Protein AF-A0A1H9AS42-F1 (afdb_monomer)

Organism: NCBI:txid163

pLDDT: mean 80.4, std 13.06, range [26.83, 95.69]

Radius of gyration: 24.8 Å; Cα contacts (8 Å, |Δi|>4): 269; chains: 1; bounding box: 63×35×68 Å

Foldseek 3Di:
DDDDDDDLPDDPVLLVVLLVVLLVLQPPDPLNVLLVCLLPDLALLSVQVSLLVLVVDALSSLLSSLLSCQRRCRHVVSVCVVVDDPLVCLPCSCVRRVDHSVCNLLSPQLNSLCSVCVVVLVVLPQDSHQLSLLSSCLVVLCVQVVDNNVSSVCSRPHHPVVSVVVSVVSVDDDDQADPVQAQCQWDDDPLFIGGVNHGPDDDDPPDPPVVSVVVSVVVSVCSVCSNSRHHDDDDDDPDPVRVVVVVVVVVVVVVVD

Secondary structure (DSSP, 8-state):
--------SS-HHHHHHHHHHHHHHTTTSTHHHHHHHHHH---HHHHHHHHHHHHTS-HHHHHHHHHHIIIIIIIT-GGGGGT--HHHHHHTHHHHHS--TTTHHHHHHHHHHHHHHHHHHHHTT---TTTHHHHTTHHHHHHHHS-HHHHHHHHHHS-HHHHHHHHHHTS---PPPPGGG--TTEEEETTEEEETTEE-----TTS-HHHHHHHHHHHHHHHHHHHTT--------SSHHHHHHHHHHHHHHHHT-

Solvent-accessible surface area (backbone atoms only — not comparable to full-atom values): 14540 Å² total; per-residue (Å²): 132,88,82,73,81,80,72,75,97,50,53,74,63,41,50,50,54,32,48,52,56,49,46,58,76,41,61,97,42,82,60,32,64,56,51,56,53,49,73,72,56,90,49,55,67,59,40,25,54,50,32,32,57,31,61,78,50,56,58,58,35,45,53,46,39,16,38,44,47,36,58,45,36,59,67,68,43,40,52,47,82,74,76,42,55,70,75,57,46,42,66,42,23,43,83,55,32,61,39,56,50,78,48,54,62,33,30,39,39,24,25,53,48,43,34,70,39,36,71,61,39,55,76,68,64,54,60,52,74,86,31,56,74,47,40,40,41,41,52,63,32,22,72,49,66,74,38,59,67,60,42,51,51,37,56,53,74,41,54,70,69,53,39,51,54,55,45,54,67,48,52,75,69,77,81,79,46,57,79,89,54,45,33,81,56,48,46,75,62,84,80,43,41,24,48,79,87,40,78,71,66,80,83,65,86,89,46,58,68,72,58,43,52,52,48,39,51,51,53,47,54,41,52,53,34,31,31,55,20,36,89,72,76,93,74,93,55,95,46,73,66,53,47,52,50,53,50,52,51,52,52,54,58,60,73,78,108

Structure (mmCIF, N/CA/C/O backbone):
data_AF-A0A1H9AS42-F1
#
_entry.id   AF-A0A1H9AS42-F1
#
loop_
_atom_site.group_PDB
_atom_site.id
_atom_site.type_symbol
_atom_site.label_atom_id
_atom_site.label_alt_id
_atom_site.label_comp_id
_atom_site.label_asym_id
_atom_site.label_entity_id
_atom_site.label_seq_id
_atom_site.pdbx_PDB_ins_code
_atom_site.Cartn_x
_atom_site.Cartn_y
_atom_site.Cartn_z
_atom_site.occupancy
_atom_site.B_iso_or_equiv
_atom_site.auth_seq_id
_atom_site.auth_comp_id
_atom_site.auth_asym_id
_atom_site.auth_atom_id
_atom_site.pdbx_PDB_model_num
ATOM 1 N N . MET A 1 1 ? -18.522 -19.020 1.438 1.00 26.83 1 MET A N 1
ATOM 2 C CA . MET A 1 1 ? -17.142 -19.482 1.167 1.00 26.83 1 MET A CA 1
ATOM 3 C C . MET A 1 1 ? -16.188 -18.540 1.883 1.00 26.83 1 MET A C 1
ATOM 5 O O . MET A 1 1 ? -16.345 -17.339 1.683 1.00 26.83 1 MET A O 1
ATOM 9 N N . PRO A 1 2 ? -15.273 -19.030 2.733 1.00 26.91 2 PRO A N 1
ATOM 10 C CA . PRO A 1 2 ? -14.376 -18.166 3.488 1.00 26.91 2 PRO A CA 1
ATOM 11 C C . PRO A 1 2 ? -13.285 -17.662 2.537 1.00 26.91 2 PRO A C 1
ATOM 13 O O . PRO A 1 2 ? -12.515 -18.451 1.994 1.00 26.91 2 PRO A O 1
ATOM 16 N N . ARG A 1 3 ? -13.243 -16.355 2.272 1.00 26.94 3 ARG A N 1
ATOM 17 C CA . ARG A 1 3 ? -12.112 -15.734 1.574 1.00 26.94 3 ARG A CA 1
ATOM 18 C C . ARG A 1 3 ? -11.042 -15.438 2.623 1.00 26.94 3 ARG A C 1
ATOM 20 O O . ARG A 1 3 ? -11.083 -14.387 3.238 1.00 26.94 3 ARG A O 1
ATOM 27 N N . THR A 1 4 ? -10.197 -16.443 2.867 1.00 28.19 4 THR A N 1
ATOM 28 C CA . THR A 1 4 ? -8.823 -16.353 3.403 1.00 28.19 4 THR A CA 1
ATOM 29 C C . THR A 1 4 ? -8.566 -15.201 4.382 1.00 28.19 4 THR A C 1
ATOM 31 O O . THR A 1 4 ? -7.968 -14.191 4.018 1.00 28.19 4 THR A O 1
ATOM 34 N N . ASN A 1 5 ? -8.999 -15.393 5.632 1.00 35.56 5 ASN A N 1
ATOM 35 C CA . ASN A 1 5 ? -8.366 -14.765 6.791 1.00 35.56 5 ASN A CA 1
ATOM 36 C C . ASN A 1 5 ? -7.090 -15.552 7.120 1.00 35.56 5 ASN A C 1
ATOM 38 O O . ASN A 1 5 ? -7.122 -16.786 7.093 1.00 35.56 5 ASN A O 1
ATOM 42 N N . LYS A 1 6 ? -6.026 -14.824 7.483 1.00 38.66 6 LYS A N 1
ATOM 43 C CA . LYS A 1 6 ? -4.631 -15.269 7.684 1.00 38.66 6 LYS A CA 1
ATOM 44 C C . LYS A 1 6 ? -3.937 -15.502 6.332 1.00 38.66 6 LYS A C 1
ATOM 46 O O . LYS A 1 6 ? -4.461 -16.191 5.469 1.00 38.66 6 LYS A O 1
ATOM 51 N N . ILE A 1 7 ? -2.776 -14.923 6.054 1.00 45.03 7 ILE A N 1
ATOM 52 C CA . ILE A 1 7 ? -1.490 -15.182 6.708 1.00 45.03 7 ILE A CA 1
ATOM 53 C C . ILE A 1 7 ? -0.540 -14.059 6.235 1.00 45.03 7 ILE A C 1
ATOM 55 O O . ILE A 1 7 ? -0.650 -13.611 5.094 1.00 45.03 7 ILE A O 1
ATOM 59 N N . ILE A 1 8 ? 0.380 -13.582 7.078 1.00 49.72 8 ILE A N 1
ATOM 60 C CA . ILE A 1 8 ? 1.575 -12.892 6.571 1.00 49.72 8 ILE A CA 1
ATOM 61 C C . ILE A 1 8 ? 2.221 -13.827 5.545 1.00 49.72 8 ILE A C 1
ATOM 63 O O . ILE A 1 8 ? 2.661 -14.904 5.927 1.00 49.72 8 ILE A O 1
ATOM 67 N N . ASP A 1 9 ? 2.342 -13.425 4.279 1.00 61.62 9 ASP A N 1
ATOM 68 C CA . ASP A 1 9 ? 3.096 -14.176 3.254 1.00 61.62 9 ASP A CA 1
ATOM 69 C C . ASP A 1 9 ? 4.628 -14.154 3.518 1.00 61.62 9 ASP A C 1
ATOM 71 O O . ASP A 1 9 ? 5.430 -14.160 2.590 1.00 61.62 9 ASP A O 1
ATOM 75 N N . ALA A 1 10 ? 5.037 -14.059 4.785 1.00 61.94 10 ALA A N 1
ATOM 76 C CA . ALA A 1 10 ? 6.396 -14.059 5.299 1.00 61.94 10 ALA A CA 1
ATOM 77 C C . ALA A 1 10 ? 6.423 -14.906 6.583 1.00 61.94 10 ALA A C 1
ATOM 79 O O . ALA A 1 10 ? 5.507 -14.878 7.409 1.00 61.94 10 ALA A O 1
ATOM 80 N N . SER A 1 11 ? 7.471 -15.699 6.724 1.00 74.00 11 SER A N 1
ATOM 81 C CA . SER A 1 11 ? 7.762 -16.548 7.869 1.00 74.00 11 SER A CA 1
ATOM 82 C C . SER A 1 11 ? 7.911 -15.746 9.167 1.00 74.00 11 SER A C 1
ATOM 84 O O . SER A 1 11 ? 8.186 -14.547 9.167 1.00 74.00 11 SER A O 1
ATOM 86 N N . LEU A 1 12 ? 7.750 -16.426 10.308 1.00 76.75 12 LEU A N 1
ATOM 87 C CA . LEU A 1 12 ? 7.983 -15.825 11.628 1.00 76.75 12 LEU A CA 1
ATOM 88 C C . LEU A 1 12 ? 9.400 -15.249 11.758 1.00 76.75 12 LEU A C 1
ATOM 90 O O . LEU A 1 12 ? 9.573 -14.224 12.410 1.00 76.75 12 LEU A O 1
ATOM 94 N N . ASP A 1 13 ? 10.376 -15.895 11.117 1.00 79.00 13 ASP A N 1
ATOM 95 C CA . ASP A 1 13 ? 11.767 -15.448 11.074 1.00 79.00 13 ASP A CA 1
ATOM 96 C C . ASP A 1 13 ? 11.897 -14.131 10.298 1.00 79.00 13 ASP A C 1
ATOM 98 O O . ASP A 1 13 ? 12.382 -13.151 10.849 1.00 79.00 13 ASP A O 1
ATOM 102 N N . GLU A 1 14 ? 11.330 -14.047 9.087 1.00 78.00 14 GLU A N 1
ATOM 103 C CA . GLU A 1 14 ? 11.316 -12.811 8.282 1.00 78.00 14 GLU A CA 1
ATOM 104 C C . GLU A 1 14 ? 10.632 -11.646 9.002 1.00 78.00 14 GLU A C 1
ATOM 106 O O . GLU A 1 14 ? 11.062 -10.498 8.900 1.00 78.00 14 GLU A O 1
ATOM 111 N N . VAL A 1 15 ? 9.563 -11.927 9.748 1.00 81.69 15 VAL A N 1
ATOM 112 C CA . VAL A 1 15 ? 8.892 -10.921 10.575 1.00 81.69 15 VAL A CA 1
ATOM 113 C C . VAL A 1 15 ? 9.802 -10.461 11.711 1.00 81.69 15 VAL A C 1
ATOM 115 O O . VAL A 1 15 ? 9.855 -9.265 11.990 1.00 81.69 15 VAL A O 1
ATOM 118 N N . GLN A 1 16 ? 10.500 -11.380 12.377 1.00 83.31 16 GLN A N 1
ATOM 119 C CA . GLN A 1 16 ? 11.371 -11.054 13.502 1.00 83.31 16 GLN A CA 1
ATOM 120 C C . GLN A 1 16 ? 12.603 -10.260 13.057 1.00 83.31 16 GLN A C 1
ATOM 122 O O . GLN A 1 16 ? 12.880 -9.205 13.627 1.00 83.31 16 GLN A O 1
ATOM 127 N N . THR A 1 17 ? 13.280 -10.688 11.994 1.00 84.00 17 THR A N 1
ATOM 128 C CA . THR A 1 17 ? 14.440 -9.968 11.459 1.00 84.00 17 THR A CA 1
ATOM 129 C C . THR A 1 17 ? 14.041 -8.595 10.916 1.00 84.00 17 THR A C 1
ATOM 131 O O . THR A 1 17 ? 14.718 -7.606 11.184 1.00 84.00 17 THR A O 1
ATOM 134 N N . ALA A 1 18 ? 12.888 -8.475 10.245 1.00 82.31 18 ALA A N 1
ATOM 135 C CA . ALA A 1 18 ? 12.388 -7.182 9.781 1.00 82.31 18 ALA A CA 1
ATOM 136 C C . ALA A 1 18 ? 12.046 -6.223 10.935 1.00 82.31 18 ALA A C 1
ATOM 138 O O . ALA A 1 18 ? 12.277 -5.017 10.808 1.00 82.31 18 ALA A O 1
ATOM 139 N N . LYS A 1 19 ? 11.516 -6.730 12.060 1.00 85.25 19 LYS A N 1
ATOM 140 C CA . LYS A 1 19 ? 11.303 -5.925 13.277 1.00 85.25 19 LYS A CA 1
ATOM 141 C C . LYS A 1 19 ? 12.623 -5.397 13.821 1.00 85.25 19 LYS A C 1
ATOM 143 O O . LYS A 1 19 ? 12.721 -4.208 14.105 1.00 85.25 19 LYS A O 1
ATOM 148 N N . GLU A 1 20 ? 13.631 -6.257 13.933 1.00 84.81 20 GLU A N 1
ATOM 149 C CA . GLU A 1 20 ? 14.957 -5.887 14.435 1.00 84.81 20 GLU A CA 1
ATOM 150 C C . GLU A 1 20 ? 15.619 -4.831 13.542 1.00 84.81 20 GLU A C 1
ATOM 152 O O . GLU A 1 20 ? 16.054 -3.793 14.048 1.00 84.81 20 GLU A O 1
ATOM 157 N N . SER A 1 21 ? 15.590 -5.012 12.215 1.00 81.38 21 SER A N 1
ATOM 158 C CA . SER A 1 21 ? 16.059 -3.998 11.262 1.00 81.38 21 SER A CA 1
ATOM 159 C C . SER A 1 21 ? 15.276 -2.687 11.400 1.00 81.38 21 SER A C 1
ATOM 161 O O . SER A 1 21 ? 15.866 -1.609 11.375 1.00 81.38 21 SER A O 1
ATOM 163 N N . ALA A 1 22 ? 13.953 -2.736 11.588 1.00 78.19 22 ALA A N 1
ATOM 164 C CA . ALA A 1 22 ? 13.134 -1.534 11.747 1.00 78.19 22 ALA A CA 1
ATOM 165 C C . ALA A 1 22 ? 13.418 -0.772 13.053 1.00 78.19 22 ALA A C 1
ATOM 167 O O . ALA A 1 22 ? 13.482 0.458 13.044 1.00 78.19 22 ALA A O 1
ATOM 168 N N . ILE A 1 23 ? 13.635 -1.486 14.160 1.00 81.81 23 ILE A N 1
ATOM 169 C CA . ILE A 1 23 ? 14.046 -0.905 15.446 1.00 81.81 23 ILE A CA 1
ATOM 170 C C . ILE A 1 23 ? 15.444 -0.285 15.318 1.00 81.81 23 ILE A C 1
ATOM 172 O O . ILE A 1 23 ? 15.674 0.828 15.796 1.00 81.81 23 ILE A O 1
ATOM 176 N N . ALA A 1 24 ? 16.362 -0.940 14.599 1.00 81.50 24 ALA A N 1
ATOM 177 C CA . ALA A 1 24 ? 17.695 -0.405 14.333 1.00 81.50 24 ALA A CA 1
ATOM 178 C C . ALA A 1 24 ? 17.655 0.950 13.599 1.00 81.50 24 ALA A C 1
ATOM 180 O O . ALA A 1 24 ? 18.468 1.830 13.880 1.00 81.50 24 ALA A O 1
ATOM 181 N N . LEU A 1 25 ? 16.665 1.187 12.726 1.00 73.12 25 LEU A N 1
ATOM 182 C CA . LEU A 1 25 ? 16.516 2.467 12.017 1.00 73.12 25 LEU A CA 1
ATOM 183 C C . LEU A 1 25 ? 16.248 3.656 12.957 1.00 73.12 25 LEU A C 1
ATOM 185 O O . LEU A 1 25 ? 16.572 4.795 12.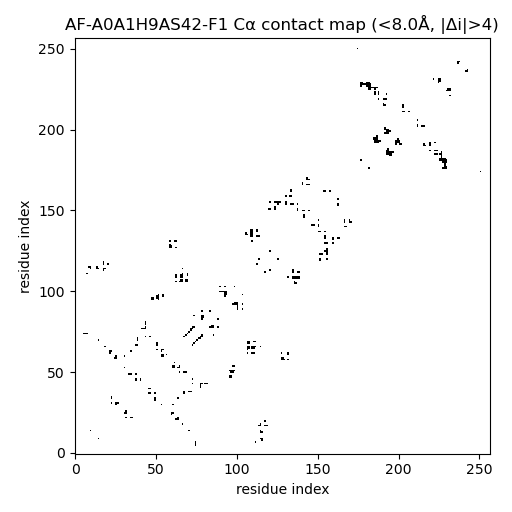591 1.00 73.12 25 LEU A O 1
ATOM 189 N N . VAL A 1 26 ? 15.679 3.403 14.142 1.00 72.56 26 VAL A N 1
ATOM 190 C CA . VAL A 1 26 ? 15.343 4.404 15.171 1.00 72.56 26 VAL A CA 1
ATOM 191 C C . VAL A 1 26 ? 16.258 4.344 16.406 1.00 72.56 26 VAL A C 1
ATOM 193 O O . VAL A 1 26 ? 15.971 5.011 17.406 1.00 72.56 26 VAL A O 1
ATOM 196 N N . GLN A 1 27 ? 17.369 3.595 16.342 1.00 69.38 27 GLN A N 1
ATOM 197 C CA . GLN A 1 27 ? 18.329 3.458 17.444 1.00 69.38 27 GLN A CA 1
ATOM 198 C C . GLN A 1 27 ? 18.814 4.809 17.984 1.00 69.38 27 GLN A C 1
ATOM 200 O O . GLN A 1 27 ? 19.123 5.734 17.230 1.00 69.38 27 GLN A O 1
ATOM 205 N N . GLY A 1 28 ? 18.900 4.907 19.315 1.00 62.31 28 GLY A N 1
ATOM 206 C CA . GLY A 1 28 ? 19.389 6.105 20.009 1.00 62.31 28 GLY A CA 1
ATOM 207 C C . GLY A 1 28 ? 18.361 7.234 20.151 1.00 62.31 28 GLY A C 1
ATOM 208 O O . GLY A 1 28 ? 18.725 8.343 20.541 1.00 62.31 28 GLY A O 1
ATOM 209 N N . SER A 1 29 ? 17.085 6.971 19.857 1.00 64.62 29 SER A N 1
ATOM 210 C CA . SER A 1 29 ? 15.977 7.906 20.080 1.00 64.62 29 SER A CA 1
ATOM 211 C C . SER A 1 29 ? 14.987 7.368 21.122 1.00 64.62 29 SER A C 1
ATOM 213 O O . SER A 1 29 ? 14.886 6.160 21.321 1.00 64.62 29 SER A O 1
ATOM 215 N N . VAL A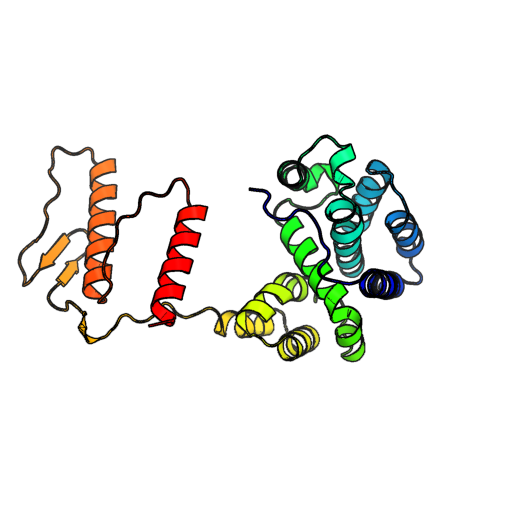 1 30 ? 14.206 8.254 21.755 1.00 63.56 30 VAL A N 1
ATOM 216 C CA . VAL A 1 30 ? 13.108 7.885 22.686 1.00 63.56 30 VAL A CA 1
ATOM 217 C C . VAL A 1 30 ? 12.082 6.944 22.022 1.00 63.56 30 VAL A C 1
ATOM 219 O O . VAL A 1 30 ? 11.400 6.165 22.685 1.00 63.56 30 VAL A O 1
ATOM 222 N N . VAL A 1 31 ? 12.029 6.966 20.688 1.00 70.38 31 VAL A N 1
ATOM 223 C CA . VAL A 1 31 ? 11.181 6.118 19.847 1.00 70.38 31 VAL A CA 1
ATOM 224 C C . VAL A 1 31 ? 11.541 4.633 19.973 1.00 70.38 31 VAL A C 1
ATOM 226 O O . VAL A 1 31 ? 10.655 3.802 19.829 1.00 70.38 31 VAL A O 1
ATOM 229 N N . GLN A 1 32 ? 12.797 4.282 20.275 1.00 73.50 32 GLN A N 1
ATOM 230 C CA . GLN A 1 32 ? 13.253 2.888 20.303 1.00 73.50 32 GLN A CA 1
ATOM 231 C C . GLN A 1 32 ? 12.548 2.056 21.383 1.00 73.50 32 GLN A C 1
ATOM 233 O O . GLN A 1 32 ? 11.984 1.013 21.075 1.00 73.50 32 GLN A O 1
ATOM 238 N N . GLN A 1 33 ? 12.551 2.527 22.632 1.00 71.75 33 GLN A N 1
ATOM 239 C CA . GLN A 1 33 ? 11.936 1.791 23.741 1.00 71.75 33 GLN A CA 1
ATOM 240 C C . GLN A 1 33 ? 10.420 1.664 23.539 1.00 71.75 33 GLN A C 1
ATOM 242 O O . GLN A 1 33 ? 9.856 0.586 23.678 1.00 71.75 33 GLN A O 1
ATOM 247 N N . THR A 1 34 ? 9.793 2.748 23.070 1.00 74.19 34 THR A N 1
ATOM 248 C CA . THR A 1 34 ? 8.373 2.755 22.691 1.00 74.19 34 THR A CA 1
ATOM 249 C C . THR A 1 34 ? 8.087 1.723 21.592 1.00 74.19 34 THR A C 1
ATOM 251 O O . THR A 1 34 ? 7.095 1.014 21.654 1.00 74.19 34 THR A O 1
ATOM 254 N N . ALA A 1 35 ? 8.953 1.607 20.583 1.00 76.00 35 ALA A N 1
ATOM 255 C CA . ALA A 1 35 ? 8.789 0.652 19.491 1.00 76.00 35 ALA A CA 1
ATOM 256 C C . ALA A 1 35 ? 8.852 -0.806 19.958 1.00 76.00 35 ALA A C 1
ATOM 258 O O . ALA A 1 35 ? 8.035 -1.623 19.536 1.00 76.00 35 ALA A O 1
ATOM 259 N N . GLU A 1 36 ? 9.832 -1.124 20.807 1.00 79.56 36 GLU A N 1
ATOM 260 C CA . GLU A 1 36 ? 10.019 -2.461 21.369 1.00 79.56 36 GLU A CA 1
ATOM 261 C C . GLU A 1 36 ? 8.788 -2.872 22.184 1.00 79.56 36 GLU A C 1
ATOM 263 O O . GLU A 1 36 ? 8.197 -3.913 21.895 1.00 79.56 36 GLU A O 1
ATOM 268 N N . ASP A 1 37 ? 8.325 -2.015 23.098 1.00 83.00 37 ASP A N 1
ATOM 269 C CA . ASP A 1 37 ? 7.138 -2.273 23.921 1.00 83.00 37 ASP A CA 1
ATOM 270 C C . ASP A 1 37 ? 5.890 -2.553 23.057 1.00 83.00 37 ASP A C 1
ATOM 272 O O . ASP A 1 37 ? 5.130 -3.491 23.317 1.00 83.00 37 ASP A O 1
ATOM 276 N N . LEU A 1 38 ? 5.715 -1.809 21.958 1.00 85.88 38 LEU A N 1
ATOM 277 C CA . LEU A 1 38 ? 4.571 -1.965 21.053 1.00 85.88 38 LEU A CA 1
ATOM 278 C C . LEU A 1 38 ? 4.577 -3.276 20.254 1.00 85.88 38 LEU A C 1
ATOM 280 O O . LEU A 1 38 ? 3.511 -3.767 19.883 1.00 85.88 38 LEU A O 1
ATOM 284 N N . PHE A 1 39 ? 5.742 -3.863 19.969 1.00 85.25 39 PHE A N 1
ATOM 285 C CA . PHE A 1 39 ? 5.810 -5.142 19.252 1.00 85.25 39 PHE A CA 1
ATOM 286 C C . PHE A 1 39 ? 5.433 -6.346 20.118 1.00 85.25 39 PHE A C 1
ATOM 288 O O . PHE A 1 39 ? 5.022 -7.382 19.572 1.00 85.25 39 PHE A O 1
ATOM 295 N N . TYR A 1 40 ? 5.590 -6.222 21.437 1.00 83.94 40 TYR A N 1
ATOM 296 C CA . TYR A 1 40 ? 5.400 -7.314 22.390 1.00 83.94 40 TYR A CA 1
ATOM 297 C C . TYR A 1 40 ? 4.158 -7.163 23.268 1.00 83.94 40 TYR A C 1
ATOM 299 O O . TYR A 1 40 ? 3.763 -8.144 23.892 1.00 83.94 40 TYR A O 1
ATOM 307 N N . THR A 1 41 ? 3.517 -5.994 23.292 1.00 85.94 41 THR A N 1
ATOM 308 C CA . THR A 1 41 ? 2.218 -5.840 23.953 1.00 85.94 41 THR A CA 1
ATOM 309 C C . THR A 1 41 ? 1.111 -6.602 23.205 1.00 85.94 41 THR A C 1
ATOM 311 O O . THR A 1 41 ? 1.135 -6.763 21.977 1.00 85.94 41 THR A O 1
ATOM 314 N N . ASP A 1 42 ? 0.130 -7.063 23.976 1.00 87.94 42 ASP A N 1
ATOM 315 C CA . ASP A 1 42 ? -1.136 -7.630 23.502 1.00 87.94 42 ASP A CA 1
ATOM 316 C C . ASP A 1 42 ? -2.325 -6.754 23.955 1.00 87.94 42 ASP A C 1
ATOM 318 O O . ASP A 1 42 ? -3.467 -7.201 23.974 1.00 87.94 42 ASP A O 1
ATOM 322 N N . ASN A 1 43 ? -2.070 -5.501 24.350 1.00 93.50 43 ASN A N 1
ATOM 323 C CA . ASN A 1 43 ? -3.097 -4.536 24.730 1.00 93.50 43 ASN A CA 1
ATOM 324 C C . ASN A 1 43 ? -3.367 -3.568 23.570 1.00 93.50 43 ASN A C 1
ATOM 326 O O . ASN A 1 43 ? -2.520 -2.739 23.232 1.00 93.50 43 ASN A O 1
ATOM 330 N N . LEU A 1 44 ? -4.566 -3.639 22.980 1.00 93.06 44 LEU A N 1
ATOM 331 C CA . LEU A 1 44 ? -4.951 -2.783 21.855 1.00 93.06 44 LEU A CA 1
ATOM 332 C C . LEU A 1 44 ? -4.807 -1.284 22.166 1.00 93.06 44 LEU A C 1
ATOM 334 O O . LEU A 1 44 ? -4.311 -0.540 21.325 1.00 93.06 44 LEU A O 1
ATOM 338 N N . GLU A 1 45 ? -5.215 -0.836 23.353 1.00 93.38 45 GLU A N 1
ATOM 339 C CA . GLU A 1 45 ? -5.185 0.585 23.721 1.00 93.38 45 GLU A CA 1
ATOM 340 C C . GLU A 1 45 ? -3.747 1.116 23.814 1.00 93.38 45 GLU A C 1
ATOM 342 O O . GLU A 1 45 ? -3.454 2.223 23.354 1.00 93.38 45 GLU A O 1
ATOM 347 N N . GLU A 1 46 ? -2.826 0.311 24.349 1.00 92.00 46 GLU A N 1
ATOM 348 C CA . GLU A 1 46 ? -1.396 0.641 24.376 1.00 92.00 46 GLU A CA 1
ATOM 349 C C . GLU A 1 46 ? -0.833 0.761 22.957 1.00 92.00 46 GLU A C 1
ATOM 351 O O . GLU A 1 46 ? -0.146 1.740 22.650 1.00 92.00 46 GLU A O 1
ATOM 356 N N . VAL A 1 47 ? -1.180 -0.182 22.071 1.00 92.38 47 VAL A N 1
ATOM 357 C CA . VAL A 1 47 ? -0.755 -0.147 20.663 1.00 92.38 47 VAL A CA 1
ATOM 358 C C . VAL A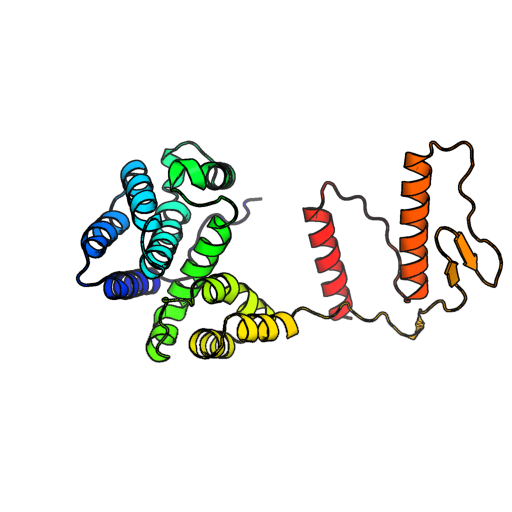 1 47 ? -1.296 1.089 19.952 1.00 92.38 47 VAL A C 1
ATOM 360 O O . VAL A 1 47 ? -0.554 1.774 19.247 1.00 92.38 47 VAL A O 1
ATOM 363 N N . GLU A 1 48 ? -2.576 1.404 20.142 1.00 93.75 48 GLU A N 1
ATOM 364 C CA . GLU A 1 48 ? -3.236 2.542 19.502 1.00 93.75 48 GLU A CA 1
ATOM 365 C C . GLU A 1 48 ? -2.624 3.882 19.929 1.00 93.75 48 GLU A C 1
ATOM 367 O O . GLU A 1 48 ? -2.316 4.733 19.086 1.00 93.75 48 GLU A O 1
ATOM 372 N N . ASN A 1 49 ? -2.382 4.055 21.229 1.00 91.31 49 ASN A N 1
ATOM 373 C CA . ASN A 1 49 ? -1.757 5.258 21.775 1.00 91.31 49 ASN A CA 1
ATOM 374 C C . ASN A 1 49 ? -0.280 5.377 21.371 1.00 91.31 49 ASN A C 1
ATOM 376 O O . ASN A 1 49 ? 0.196 6.471 21.041 1.00 91.31 49 ASN A O 1
ATOM 380 N N . GLY A 1 50 ? 0.445 4.259 21.333 1.00 88.44 50 GLY A N 1
ATOM 381 C CA . GLY A 1 50 ? 1.813 4.222 20.830 1.00 88.44 50 GLY A CA 1
ATOM 382 C C . GLY A 1 50 ? 1.903 4.595 19.352 1.00 88.44 50 GLY A C 1
ATOM 383 O O . GLY A 1 50 ? 2.727 5.427 18.978 1.00 88.44 50 GLY A O 1
ATOM 384 N N . LEU A 1 51 ? 1.008 4.067 18.510 1.00 89.88 51 LEU A N 1
ATOM 385 C CA . LEU A 1 51 ? 0.938 4.426 17.091 1.00 89.88 51 LEU A CA 1
ATOM 386 C C . LEU A 1 51 ? 0.603 5.901 16.872 1.00 89.88 51 LEU A C 1
ATOM 388 O O . LEU A 1 51 ? 1.260 6.539 16.049 1.00 89.88 51 LEU A O 1
ATOM 392 N N . LYS A 1 52 ? -0.355 6.464 17.622 1.00 89.44 52 LYS A N 1
ATOM 393 C CA . LYS A 1 52 ? -0.635 7.912 17.599 1.00 89.44 52 LYS A CA 1
ATOM 394 C C . LYS A 1 52 ? 0.631 8.715 17.843 1.00 89.44 52 LYS A C 1
ATOM 396 O O . LYS A 1 52 ? 0.954 9.594 17.052 1.00 89.44 52 LYS A O 1
ATOM 401 N N . SER A 1 53 ? 1.366 8.342 18.889 1.00 84.81 53 SER A N 1
ATOM 402 C CA . SER A 1 53 ? 2.610 9.005 19.266 1.00 84.81 53 SER A CA 1
ATOM 403 C C . SER A 1 53 ? 3.638 8.896 18.138 1.00 84.81 53 SER A C 1
ATOM 405 O O . SER A 1 53 ? 4.195 9.903 17.727 1.00 84.81 53 SER A O 1
ATOM 407 N N . LEU A 1 54 ? 3.841 7.707 17.557 1.00 83.69 54 LEU A N 1
ATOM 408 C CA . LEU A 1 54 ? 4.772 7.491 16.440 1.00 83.69 54 LEU A CA 1
ATOM 409 C C . LEU A 1 54 ? 4.442 8.323 15.192 1.00 83.69 54 LEU A C 1
ATOM 411 O O . LEU A 1 54 ? 5.357 8.802 14.521 1.00 83.69 54 LEU A O 1
ATOM 415 N N . ASN A 1 55 ? 3.160 8.510 14.881 1.00 71.94 55 ASN A N 1
ATOM 416 C CA . ASN A 1 55 ? 2.727 9.248 13.692 1.00 71.94 55 ASN A CA 1
ATOM 417 C C . ASN A 1 55 ? 2.980 10.761 13.777 1.00 71.94 55 ASN A C 1
ATOM 419 O O . ASN A 1 55 ? 2.985 11.432 12.746 1.00 71.94 55 ASN A O 1
ATOM 423 N N . GLU A 1 56 ? 3.251 11.295 14.968 1.00 68.75 56 GLU A N 1
ATOM 424 C CA . GLU A 1 56 ? 3.683 12.686 15.151 1.00 68.75 56 GLU A CA 1
ATOM 425 C C . GLU A 1 56 ? 5.162 12.900 14.772 1.00 68.75 56 GLU A C 1
ATOM 427 O O . GLU A 1 56 ? 5.625 14.039 14.663 1.00 68.75 56 GLU A O 1
ATOM 432 N N . PHE A 1 57 ? 5.917 11.820 14.540 1.00 64.44 57 PHE A N 1
ATOM 433 C CA . PHE A 1 57 ? 7.359 11.860 14.317 1.00 64.44 57 PHE A CA 1
ATOM 434 C C . PHE A 1 57 ? 7.772 11.569 12.860 1.00 64.44 57 PHE A C 1
ATOM 436 O O . PHE A 1 57 ? 6.972 11.387 11.949 1.00 64.44 57 PHE A O 1
ATOM 443 N N . SER A 1 58 ? 9.089 11.603 12.636 1.00 74.50 58 SER A N 1
ATOM 444 C CA . SER A 1 58 ? 9.789 11.520 11.344 1.00 74.50 58 SER A CA 1
ATOM 445 C C . SER A 1 58 ? 9.347 10.399 10.379 1.00 74.50 58 SER A C 1
ATOM 447 O O . SER A 1 58 ? 8.719 9.415 10.756 1.00 74.50 58 SER A O 1
ATOM 449 N N . ASN A 1 59 ? 9.832 10.458 9.130 1.00 77.06 59 ASN A N 1
ATOM 450 C CA . ASN A 1 59 ? 9.641 9.402 8.121 1.00 77.06 59 ASN A CA 1
ATOM 451 C C . ASN A 1 59 ? 10.012 7.983 8.602 1.00 77.06 59 ASN A C 1
ATOM 453 O O . ASN A 1 59 ? 9.422 7.013 8.134 1.00 77.06 59 ASN A O 1
ATOM 457 N N . LYS A 1 60 ? 10.974 7.847 9.522 1.00 80.44 60 LYS A N 1
ATOM 458 C CA . LYS A 1 60 ? 11.363 6.548 10.091 1.00 80.44 60 LYS A CA 1
ATOM 459 C C . LYS A 1 60 ? 10.304 5.997 11.046 1.00 80.44 60 LYS A C 1
ATOM 461 O O . LYS A 1 60 ? 10.011 4.806 11.009 1.00 80.44 60 LYS A O 1
ATOM 466 N N . ALA A 1 61 ? 9.687 6.875 11.837 1.00 82.25 61 ALA A N 1
ATOM 467 C CA . ALA A 1 61 ? 8.586 6.515 12.724 1.00 82.25 61 ALA A CA 1
ATOM 468 C C . ALA A 1 61 ? 7.345 6.076 11.931 1.00 82.25 61 ALA A C 1
ATOM 470 O O . ALA A 1 61 ? 6.639 5.176 12.366 1.00 82.25 61 ALA A O 1
ATOM 471 N N . TRP A 1 62 ? 7.142 6.621 10.726 1.00 87.19 62 TRP A N 1
ATOM 472 C CA . TRP A 1 62 ? 6.083 6.176 9.814 1.00 87.19 62 TRP A CA 1
ATOM 473 C C . TRP A 1 62 ? 6.279 4.740 9.299 1.00 87.19 62 TRP A C 1
ATOM 475 O O . TRP A 1 62 ? 5.324 3.971 9.204 1.00 87.19 62 TRP A O 1
ATOM 485 N N . LEU A 1 63 ? 7.512 4.342 8.955 1.00 88.31 63 LEU A N 1
ATOM 486 C CA . LEU A 1 63 ? 7.777 2.951 8.562 1.00 88.31 63 LEU A CA 1
ATOM 487 C C . LEU A 1 63 ? 7.549 2.014 9.751 1.00 88.31 63 LEU A C 1
ATOM 489 O O . LEU A 1 63 ? 6.920 0.969 9.612 1.00 88.31 63 LEU A O 1
ATOM 493 N N . LEU A 1 64 ? 8.012 2.418 10.931 1.00 88.88 64 LEU A N 1
ATOM 494 C CA . LEU A 1 64 ? 7.808 1.660 12.155 1.00 88.88 64 LEU A CA 1
ATOM 495 C C . LEU A 1 64 ? 6.316 1.505 12.498 1.00 88.88 64 LEU A C 1
ATOM 497 O O . LEU A 1 64 ? 5.869 0.391 12.773 1.00 88.88 64 LEU A O 1
ATOM 501 N N . SER A 1 65 ? 5.534 2.586 12.409 1.00 90.31 65 SER A N 1
ATOM 502 C CA . SER A 1 65 ? 4.087 2.549 12.635 1.00 90.31 65 SER A CA 1
ATOM 503 C C . SER A 1 65 ? 3.384 1.642 11.625 1.00 90.31 65 SER A C 1
ATOM 505 O O . SER A 1 65 ? 2.526 0.850 12.010 1.00 90.31 65 SER A O 1
ATOM 507 N N . SER A 1 66 ? 3.836 1.645 10.368 1.00 91.62 66 SER A N 1
ATOM 508 C CA . SER A 1 66 ? 3.349 0.728 9.332 1.00 91.62 66 SER A CA 1
ATOM 509 C C . SER A 1 66 ? 3.594 -0.744 9.693 1.00 91.62 66 SER A C 1
ATOM 511 O O . SER A 1 66 ? 2.703 -1.582 9.540 1.00 91.62 66 SER A O 1
ATOM 513 N N . ILE A 1 67 ? 4.792 -1.076 10.187 1.00 90.94 67 ILE A N 1
ATOM 514 C CA . ILE A 1 67 ? 5.162 -2.451 10.560 1.00 90.94 67 ILE A CA 1
ATOM 515 C C . ILE A 1 67 ? 4.368 -2.913 11.787 1.00 90.94 67 ILE A C 1
ATOM 517 O O . ILE A 1 67 ? 3.879 -4.043 11.796 1.00 90.94 67 ILE A O 1
ATOM 521 N N . ILE A 1 68 ? 4.174 -2.055 12.792 1.00 91.69 68 ILE A N 1
ATOM 522 C CA . ILE A 1 68 ? 3.338 -2.358 13.968 1.00 91.69 68 ILE A CA 1
ATOM 523 C C . ILE A 1 68 ? 1.871 -2.546 13.551 1.00 91.69 68 ILE A C 1
ATOM 525 O O . ILE A 1 68 ? 1.252 -3.545 13.920 1.00 91.69 68 ILE A O 1
ATOM 529 N N . LEU A 1 69 ? 1.330 -1.654 12.715 1.00 92.19 69 LEU A N 1
ATOM 530 C CA . LEU A 1 69 ? -0.030 -1.761 12.180 1.00 92.19 69 LEU A CA 1
ATOM 531 C C . LEU A 1 69 ? -0.253 -3.101 11.464 1.00 92.19 69 LEU A C 1
ATOM 533 O O . LEU A 1 69 ? -1.272 -3.756 11.672 1.00 92.19 69 LEU A O 1
ATOM 537 N N . TYR A 1 70 ? 0.703 -3.535 10.643 1.00 90.81 70 TYR A N 1
ATOM 538 C CA . TYR A 1 70 ? 0.599 -4.800 9.921 1.00 90.81 70 TYR A CA 1
ATOM 539 C C . TYR A 1 70 ? 0.788 -6.025 10.827 1.00 90.81 70 TYR A C 1
ATOM 541 O O . TYR A 1 70 ? -0.012 -6.958 10.784 1.00 90.81 70 TYR A O 1
ATOM 549 N N . THR A 1 71 ? 1.840 -6.042 11.648 1.00 87.50 71 THR A N 1
ATOM 550 C CA . THR A 1 71 ? 2.228 -7.238 12.414 1.00 87.50 71 THR A CA 1
ATOM 551 C C . THR A 1 71 ? 1.403 -7.439 13.679 1.00 87.50 71 THR A C 1
ATOM 553 O O . THR A 1 71 ? 1.054 -8.579 13.982 1.00 87.50 71 THR A O 1
ATOM 556 N N . VAL A 1 72 ? 1.089 -6.361 14.402 1.00 90.00 72 VAL A N 1
ATOM 557 C CA . VAL A 1 72 ? 0.411 -6.403 15.703 1.00 90.00 72 VAL A CA 1
ATOM 558 C C . VAL A 1 72 ? -1.085 -6.197 15.529 1.00 90.00 72 VAL A C 1
ATOM 560 O O . VAL A 1 72 ? -1.855 -7.072 15.902 1.00 90.00 72 VAL A O 1
ATOM 563 N N . ILE A 1 73 ? -1.517 -5.097 14.907 1.00 90.62 73 ILE A N 1
ATOM 564 C CA . ILE A 1 73 ? -2.954 -4.825 14.779 1.00 90.62 73 ILE A CA 1
ATOM 565 C C . ILE A 1 73 ? -3.596 -5.791 13.784 1.00 90.62 73 ILE A C 1
ATOM 567 O O . ILE A 1 73 ? -4.487 -6.548 14.156 1.00 90.62 73 ILE A O 1
ATOM 571 N N . TYR A 1 74 ? -3.159 -5.776 12.523 1.00 88.75 74 TYR A N 1
ATOM 572 C CA . TYR A 1 74 ? -3.824 -6.522 11.457 1.00 88.75 74 TYR A CA 1
ATOM 573 C C . TYR A 1 74 ? -3.600 -8.034 11.573 1.00 88.75 74 TYR A C 1
ATOM 575 O O . TYR A 1 74 ? -4.563 -8.797 11.590 1.00 88.75 74 TYR A O 1
ATOM 583 N N . ASN A 1 75 ? -2.345 -8.484 11.678 1.00 83.62 75 ASN A N 1
ATOM 584 C CA . ASN A 1 75 ? -2.036 -9.912 11.617 1.00 83.62 75 ASN A CA 1
ATOM 585 C C . ASN A 1 75 ? -2.326 -10.691 12.909 1.00 83.62 75 ASN A C 1
ATOM 587 O O . ASN A 1 75 ? -2.823 -11.812 12.819 1.00 83.62 75 ASN A O 1
ATOM 591 N N . LYS A 1 76 ? -2.042 -10.140 14.101 1.00 85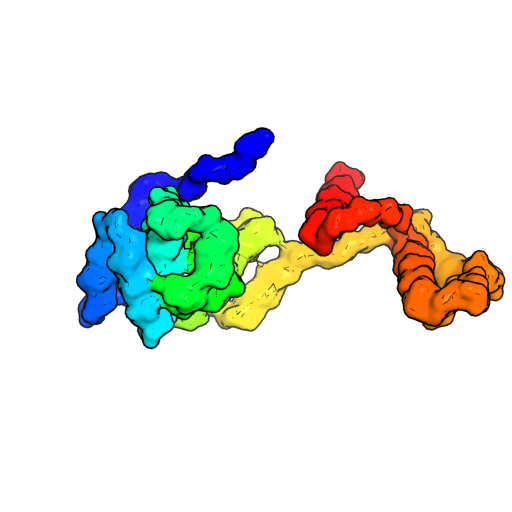.94 76 LYS A N 1
ATOM 592 C CA . LYS A 1 76 ? -2.503 -10.787 15.348 1.00 85.94 76 LYS A CA 1
ATOM 593 C C . LYS A 1 76 ? -4.017 -10.642 15.548 1.00 85.94 76 LYS A C 1
ATOM 595 O O . LYS A 1 76 ? -4.539 -11.162 16.523 1.00 85.94 76 LYS A O 1
ATOM 600 N N . GLU A 1 77 ? -4.702 -9.937 14.646 1.00 87.62 77 GLU A N 1
ATOM 601 C CA . GLU A 1 77 ? -6.121 -9.607 14.752 1.00 87.62 77 GLU A CA 1
ATOM 602 C C . GLU A 1 77 ? -6.443 -8.789 16.016 1.00 87.62 77 GLU A C 1
ATOM 604 O O . GLU A 1 77 ? -7.588 -8.753 16.438 1.00 87.62 77 GLU A O 1
ATOM 609 N N . LEU A 1 78 ? -5.474 -8.063 16.595 1.00 90.50 78 LEU A N 1
ATOM 610 C CA . LEU A 1 78 ? -5.667 -7.310 17.844 1.00 90.50 78 LEU A CA 1
ATOM 611 C C . LEU A 1 78 ? -6.778 -6.249 17.731 1.00 90.50 78 LEU A C 1
ATOM 613 O O . LEU A 1 78 ? -7.420 -5.901 18.718 1.00 90.50 78 LEU A O 1
ATOM 617 N N . TYR A 1 79 ? -7.073 -5.774 16.514 1.00 91.06 79 TYR A N 1
ATOM 618 C CA . TYR A 1 79 ? -8.225 -4.903 16.265 1.00 91.06 79 TYR A CA 1
ATOM 619 C C . TYR A 1 79 ? -9.560 -5.511 16.727 1.00 91.06 79 TYR A C 1
ATOM 621 O O . TYR A 1 79 ? -10.491 -4.754 17.003 1.00 91.06 79 TYR A O 1
ATOM 629 N N . THR A 1 80 ? -9.692 -6.840 16.825 1.00 90.69 80 THR A N 1
ATOM 630 C CA . THR A 1 80 ? -10.944 -7.488 17.245 1.00 90.69 80 THR A CA 1
ATOM 631 C C . THR A 1 80 ? -11.314 -7.185 18.690 1.00 90.69 80 THR A C 1
ATOM 633 O O . THR A 1 80 ? -12.496 -7.230 19.024 1.00 90.69 80 THR A O 1
ATOM 636 N N . ASP A 1 81 ? -10.350 -6.790 19.524 1.00 93.12 81 ASP A N 1
ATOM 637 C CA . ASP A 1 81 ? -10.596 -6.394 20.916 1.00 93.12 81 ASP A CA 1
ATOM 638 C C . ASP A 1 81 ? -11.445 -5.117 21.008 1.00 93.12 81 ASP A C 1
ATOM 640 O O . ASP A 1 81 ? -12.122 -4.876 22.006 1.00 93.12 81 ASP A O 1
ATOM 644 N N . SER A 1 82 ? -11.493 -4.325 19.930 1.00 90.25 82 SER A N 1
ATOM 645 C CA . SER A 1 82 ? -12.411 -3.187 19.804 1.00 90.25 82 SER A CA 1
ATOM 646 C C . SER A 1 82 ? -13.859 -3.576 19.480 1.00 90.25 82 SER A C 1
ATOM 648 O O . SER A 1 82 ? -14.730 -2.706 19.444 1.00 90.25 82 SER A O 1
ATOM 650 N N . GLY A 1 83 ? -14.128 -4.856 19.204 1.00 89.44 83 GLY A N 1
ATOM 651 C CA . GLY A 1 83 ? -15.427 -5.350 18.745 1.00 89.44 83 GLY A CA 1
ATOM 652 C C . GLY A 1 83 ? -15.765 -5.003 17.288 1.00 89.44 83 GLY A C 1
ATOM 653 O O . GLY A 1 83 ? -16.911 -5.183 16.882 1.00 89.44 83 GLY A O 1
ATOM 654 N N . LEU A 1 84 ? -14.800 -4.500 16.511 1.00 86.38 84 LEU A N 1
ATOM 655 C CA . LEU A 1 84 ? -14.983 -4.066 15.123 1.00 86.38 84 LEU A CA 1
ATOM 656 C C . LEU A 1 84 ? -14.461 -5.095 14.117 1.00 86.38 84 LEU A C 1
ATOM 658 O O . LEU A 1 84 ? -13.471 -5.790 14.364 1.00 86.38 84 LEU A O 1
ATOM 662 N N . PHE A 1 85 ? -15.061 -5.120 12.926 1.00 85.44 85 PHE A N 1
ATOM 663 C CA . PHE A 1 85 ? -14.427 -5.741 11.764 1.00 85.44 85 PHE A CA 1
ATOM 664 C C . PHE A 1 85 ? -13.293 -4.860 11.223 1.00 85.44 85 PHE A C 1
ATOM 666 O O . PHE A 1 85 ? -13.288 -3.642 11.407 1.00 85.44 85 PHE A O 1
ATOM 673 N N . TRP A 1 86 ? -12.333 -5.455 10.506 1.00 86.94 86 TRP A N 1
ATOM 674 C CA . TRP A 1 86 ? -11.169 -4.723 9.989 1.00 86.94 86 TRP A CA 1
ATOM 675 C C . TRP A 1 86 ? -11.541 -3.497 9.139 1.00 86.94 86 TRP A C 1
ATOM 677 O O . TRP A 1 86 ? -10.905 -2.450 9.241 1.00 86.94 86 TRP A O 1
ATOM 687 N N . ASP A 1 87 ? -12.573 -3.592 8.298 1.00 81.94 87 ASP A N 1
ATOM 688 C CA . ASP A 1 87 ? -12.979 -2.477 7.441 1.00 81.94 87 ASP A CA 1
ATOM 689 C C . ASP A 1 87 ? -13.612 -1.323 8.234 1.00 81.94 87 ASP A C 1
ATOM 691 O O . ASP A 1 87 ? -13.520 -0.170 7.815 1.00 81.94 87 ASP A O 1
ATOM 695 N N . GLU A 1 88 ? -14.241 -1.616 9.370 1.00 86.06 88 GLU A N 1
ATOM 696 C CA . GLU A 1 88 ? -14.757 -0.627 10.318 1.00 86.06 88 GLU A CA 1
ATOM 697 C C . GLU A 1 88 ? -13.619 -0.008 11.128 1.00 86.06 88 GLU A C 1
ATOM 699 O O . GLU A 1 88 ? -13.546 1.216 11.243 1.00 86.06 88 GLU A O 1
ATOM 704 N N . TYR A 1 89 ? -12.686 -0.840 11.597 1.00 89.81 89 TYR A N 1
ATOM 705 C CA . TYR A 1 89 ? -11.477 -0.406 12.289 1.00 89.81 89 TYR A CA 1
ATOM 706 C C . TYR A 1 89 ? -10.658 0.562 11.423 1.00 89.81 89 TYR A C 1
ATOM 708 O O . TYR A 1 89 ? -10.330 1.668 11.851 1.00 89.81 89 TYR A O 1
ATOM 716 N N . ALA A 1 90 ? -10.418 0.207 10.157 1.00 87.12 90 ALA A N 1
ATOM 717 C CA . ALA A 1 90 ? -9.688 1.038 9.205 1.00 87.12 90 ALA A CA 1
ATOM 718 C C . ALA A 1 90 ? -10.392 2.377 8.913 1.00 87.12 90 ALA A C 1
ATOM 720 O O . ALA A 1 90 ? -9.724 3.391 8.714 1.00 87.12 90 ALA A O 1
ATOM 721 N N . LYS A 1 91 ? -11.734 2.424 8.922 1.00 88.62 91 LYS A N 1
ATOM 722 C CA . LYS A 1 91 ? -12.493 3.685 8.780 1.00 88.62 91 LYS A CA 1
ATOM 723 C C . LYS A 1 91 ? -12.331 4.600 9.998 1.00 88.62 91 LYS A C 1
ATOM 725 O O . LYS A 1 91 ? -12.406 5.814 9.836 1.00 88.62 91 LYS A O 1
ATOM 730 N N . GLN A 1 92 ? -12.097 4.033 11.182 1.00 93.12 92 GLN A N 1
ATOM 731 C CA . GLN A 1 92 ? -11.858 4.763 12.433 1.00 93.12 92 GLN A CA 1
ATOM 732 C C . GLN A 1 92 ? -10.365 5.019 12.714 1.00 93.12 92 GLN A C 1
ATOM 734 O O . GLN A 1 92 ? -10.022 5.545 13.772 1.00 93.12 92 GLN A O 1
ATOM 739 N N . ALA A 1 93 ? -9.465 4.693 11.778 1.00 88.69 93 ALA A N 1
ATOM 740 C CA . ALA A 1 93 ? -8.019 4.782 11.990 1.00 88.69 93 ALA A CA 1
ATOM 741 C C . ALA A 1 93 ? -7.538 6.188 12.395 1.00 88.69 93 ALA A C 1
ATOM 743 O O . ALA A 1 93 ? -6.621 6.310 13.206 1.00 88.69 93 ALA A O 1
ATOM 744 N N . GLN A 1 94 ? -8.184 7.254 11.911 1.00 89.94 94 GLN A N 1
ATOM 745 C CA . GLN A 1 94 ? -7.793 8.618 12.280 1.00 89.94 94 GLN A CA 1
ATOM 746 C C . GLN A 1 94 ? -7.987 8.878 13.774 1.00 89.94 94 GLN A C 1
ATOM 748 O O . GLN A 1 94 ? -7.126 9.471 14.416 1.00 89.94 94 GLN A O 1
ATOM 753 N N . GLU A 1 95 ? -9.113 8.430 14.326 1.00 91.81 95 GLU A N 1
ATOM 754 C CA . GLU A 1 95 ? -9.446 8.605 15.738 1.00 91.81 95 GLU A CA 1
ATOM 755 C C . GLU A 1 95 ? -8.659 7.633 16.622 1.00 91.81 95 GLU A C 1
ATOM 757 O O . GLU A 1 95 ? -8.200 8.005 17.702 1.00 91.81 95 GLU A O 1
ATOM 762 N N . ARG A 1 96 ? -8.461 6.398 16.152 1.00 92.00 96 ARG A N 1
ATOM 763 C CA . ARG A 1 96 ? -7.820 5.323 16.920 1.00 92.00 96 ARG A CA 1
ATOM 764 C C . ARG A 1 96 ? -6.306 5.424 16.953 1.00 92.00 96 ARG A C 1
ATOM 766 O O . ARG A 1 96 ? -5.727 5.419 18.031 1.00 92.00 96 ARG A O 1
ATOM 773 N N . ILE A 1 97 ? -5.679 5.586 15.791 1.00 91.38 97 ILE A N 1
ATOM 774 C CA . ILE A 1 97 ? -4.220 5.498 15.620 1.00 91.38 97 ILE A CA 1
ATOM 775 C C . ILE A 1 97 ? -3.602 6.756 14.995 1.00 91.38 97 ILE A C 1
ATOM 777 O O . ILE A 1 97 ? -2.394 6.810 14.792 1.00 91.38 97 ILE A O 1
ATOM 781 N N . GLY A 1 98 ? -4.403 7.787 14.700 1.00 88.81 98 GLY A N 1
ATOM 782 C CA . GLY A 1 98 ? -3.910 9.053 14.149 1.00 88.81 98 GLY A CA 1
ATOM 783 C C . GLY A 1 98 ? -3.569 9.008 12.656 1.00 88.81 98 GLY A C 1
ATOM 784 O O . GLY A 1 98 ? -2.858 9.889 12.180 1.00 88.81 98 GLY A O 1
ATOM 785 N N . ILE A 1 99 ? -4.050 8.002 11.918 1.00 87.94 99 ILE A N 1
ATOM 786 C CA . ILE A 1 99 ? -3.723 7.783 10.496 1.00 87.94 99 ILE A CA 1
ATOM 787 C C . ILE A 1 99 ? -4.958 8.044 9.637 1.00 87.94 99 ILE A C 1
ATOM 789 O O . ILE A 1 99 ? -6.033 7.527 9.945 1.00 87.94 99 ILE A O 1
ATOM 793 N N . ASP A 1 100 ? -4.810 8.781 8.531 1.00 85.94 100 ASP A N 1
ATOM 794 C CA . ASP A 1 100 ? -5.915 8.967 7.586 1.00 85.94 100 ASP A CA 1
ATOM 795 C C . ASP A 1 100 ? -6.373 7.586 7.075 1.00 85.94 100 ASP A C 1
ATOM 797 O O . ASP A 1 100 ? -5.539 6.781 6.647 1.00 85.94 100 ASP A O 1
ATOM 801 N N . PRO A 1 101 ? -7.683 7.274 7.071 1.00 80.94 101 PRO A N 1
ATOM 802 C CA . PRO A 1 101 ? -8.189 5.989 6.593 1.00 80.94 101 PRO A CA 1
ATOM 803 C C . PRO A 1 101 ? -7.703 5.603 5.187 1.00 80.94 101 PRO A C 1
ATOM 805 O O . PRO A 1 101 ? -7.635 4.420 4.851 1.00 80.94 101 PRO A O 1
ATOM 808 N N . ARG A 1 102 ? -7.358 6.583 4.341 1.00 76.00 102 ARG A N 1
ATOM 809 C CA . ARG A 1 102 ? -6.795 6.361 3.001 1.00 76.00 102 ARG A CA 1
ATOM 810 C C . ARG A 1 102 ? -5.370 5.807 3.054 1.00 76.00 102 ARG A C 1
ATOM 812 O O . ARG A 1 102 ? -5.012 4.982 2.209 1.00 76.00 102 ARG A O 1
ATOM 819 N N . ASP A 1 103 ? -4.603 6.200 4.063 1.00 83.38 103 ASP A N 1
ATOM 820 C CA . ASP A 1 103 ? -3.188 5.866 4.222 1.00 83.38 103 ASP A CA 1
ATOM 821 C C . ASP A 1 103 ? -2.980 4.499 4.888 1.00 83.38 103 ASP A C 1
ATOM 823 O O . ASP A 1 103 ? -1.929 3.888 4.706 1.00 83.38 103 ASP A O 1
ATOM 827 N N . VAL A 1 104 ? -3.997 3.950 5.568 1.00 84.81 104 VAL A N 1
ATOM 828 C CA . VAL A 1 104 ? -3.961 2.596 6.164 1.00 84.81 104 VAL A CA 1
ATOM 829 C C . VAL A 1 104 ? -3.521 1.552 5.134 1.00 84.81 104 VAL A C 1
ATOM 831 O O . VAL A 1 104 ? -2.641 0.735 5.392 1.00 84.81 104 VAL A O 1
ATOM 834 N N . SER A 1 105 ? -4.093 1.603 3.928 1.00 84.00 105 SER A N 1
ATOM 835 C CA . SER A 1 105 ? -3.747 0.663 2.854 1.00 84.00 105 SER A CA 1
ATOM 836 C C . SER A 1 105 ? -2.305 0.818 2.356 1.00 84.00 105 SER A C 1
ATOM 838 O O . SER A 1 105 ? -1.660 -0.169 1.996 1.00 84.00 105 SER A O 1
ATOM 840 N N . GLU A 1 106 ? -1.785 2.046 2.364 1.00 85.88 106 GLU A N 1
ATOM 841 C CA . GLU A 1 106 ? -0.421 2.364 1.943 1.00 85.88 106 GLU A CA 1
ATOM 842 C C . GLU A 1 106 ? 0.594 1.880 2.979 1.00 85.88 106 GLU A C 1
ATOM 844 O O . GLU A 1 106 ? 1.603 1.277 2.608 1.00 85.88 106 GLU A O 1
ATOM 849 N N . GLN A 1 107 ? 0.298 2.065 4.267 1.00 89.81 107 GLN A N 1
ATOM 850 C CA . GLN A 1 107 ? 1.118 1.561 5.365 1.00 89.81 107 GLN A CA 1
ATOM 851 C C . GLN A 1 107 ? 1.173 0.033 5.376 1.00 89.81 107 GLN A C 1
ATOM 853 O O . GLN A 1 107 ? 2.263 -0.533 5.419 1.00 89.81 107 GLN A O 1
ATOM 858 N N . LEU A 1 108 ? 0.029 -0.648 5.236 1.00 88.56 108 LEU A N 1
ATOM 859 C CA . LEU A 1 108 ? 0.006 -2.113 5.157 1.00 88.56 108 LEU A CA 1
ATOM 860 C C . LEU A 1 108 ? 0.838 -2.643 3.981 1.00 88.56 108 LEU A C 1
ATOM 862 O O . LEU A 1 108 ? 1.625 -3.571 4.156 1.00 88.56 108 LEU A O 1
ATOM 866 N N . SER A 1 109 ? 0.700 -2.030 2.800 1.00 87.06 109 SER A N 1
ATOM 867 C CA . SER A 1 109 ? 1.471 -2.423 1.609 1.00 87.06 109 SER A CA 1
ATOM 868 C C . SER A 1 109 ? 2.970 -2.164 1.796 1.00 87.06 109 SER A C 1
ATOM 870 O O . SER A 1 109 ? 3.810 -2.949 1.368 1.00 87.06 109 SER A O 1
ATOM 872 N N . SER A 1 110 ? 3.321 -1.065 2.470 1.00 90.69 110 SER A N 1
ATOM 873 C CA . SER A 1 110 ? 4.716 -0.720 2.764 1.00 90.69 110 SER A CA 1
ATOM 874 C C . SER A 1 110 ? 5.349 -1.714 3.727 1.00 90.69 110 SER A C 1
ATOM 876 O O . SER A 1 110 ? 6.464 -2.174 3.494 1.00 90.69 110 SER A O 1
ATOM 878 N N . ALA A 1 111 ? 4.630 -2.051 4.799 1.00 90.62 111 ALA A N 1
ATOM 879 C CA . ALA A 1 111 ? 5.081 -2.985 5.816 1.00 90.62 111 ALA A CA 1
ATOM 880 C C . ALA A 1 111 ? 5.293 -4.382 5.240 1.00 90.62 111 ALA A C 1
ATOM 882 O O . ALA A 1 111 ? 6.347 -4.971 5.454 1.00 90.62 111 ALA A O 1
ATOM 883 N N . ARG A 1 112 ? 4.327 -4.894 4.473 1.00 87.56 112 ARG A N 1
ATOM 884 C CA . ARG A 1 112 ? 4.420 -6.224 3.868 1.00 87.56 112 ARG A CA 1
ATOM 885 C C . ARG A 1 112 ? 5.590 -6.318 2.885 1.00 87.56 112 ARG A C 1
ATOM 887 O O . ARG A 1 112 ? 6.408 -7.220 3.045 1.00 87.56 112 ARG A O 1
ATOM 894 N N . PHE A 1 113 ? 5.749 -5.351 1.976 1.00 90.94 113 PHE A N 1
ATOM 895 C CA . PHE A 1 113 ? 6.907 -5.315 1.075 1.00 90.94 113 PHE A CA 1
ATOM 896 C C . PHE A 1 113 ? 8.235 -5.231 1.833 1.00 90.94 113 PHE A C 1
ATOM 898 O O . PHE A 1 113 ? 9.185 -5.939 1.503 1.00 90.94 113 PHE A O 1
ATOM 905 N N . PHE A 1 114 ? 8.311 -4.365 2.850 1.00 91.75 114 PHE A N 1
ATOM 906 C CA . PHE A 1 114 ? 9.519 -4.223 3.655 1.00 91.75 114 PHE A CA 1
ATOM 907 C C . PHE A 1 114 ? 9.863 -5.536 4.355 1.00 91.75 114 PHE A C 1
ATOM 909 O O . PHE A 1 114 ? 10.984 -5.997 4.220 1.00 91.75 114 PHE A O 1
ATOM 916 N N . ILE A 1 115 ? 8.907 -6.176 5.032 1.00 89.88 115 ILE A N 1
ATOM 917 C CA . ILE A 1 115 ? 9.131 -7.437 5.752 1.00 89.88 115 ILE A CA 1
ATOM 918 C C . ILE A 1 115 ? 9.644 -8.527 4.804 1.00 89.88 115 ILE A C 1
ATOM 920 O O . ILE A 1 115 ? 10.673 -9.144 5.080 1.00 89.88 115 ILE A O 1
ATOM 924 N N . GLN A 1 116 ? 8.984 -8.704 3.657 1.00 88.12 116 GLN A N 1
ATOM 925 C CA . GLN A 1 116 ? 9.338 -9.730 2.669 1.00 88.12 116 GLN A CA 1
ATOM 926 C C . GLN A 1 116 ? 10.711 -9.518 2.022 1.00 88.12 116 GLN A C 1
ATOM 928 O O . GLN A 1 116 ? 11.325 -10.467 1.538 1.00 88.12 116 GLN A O 1
ATOM 933 N N . HIS A 1 117 ? 11.197 -8.276 1.968 1.00 90.88 117 HIS A N 1
ATOM 934 C CA . HIS A 1 117 ? 12.392 -7.929 1.199 1.00 90.88 117 HIS A CA 1
ATOM 935 C C . HIS A 1 117 ? 13.440 -7.136 1.996 1.00 90.88 117 HIS A C 1
ATOM 937 O O . HIS A 1 117 ? 14.349 -6.566 1.391 1.00 90.88 117 HIS A O 1
ATOM 943 N N . HIS A 1 118 ? 13.352 -7.104 3.332 1.00 88.69 118 HIS A N 1
ATOM 944 C CA . HIS A 1 118 ? 14.192 -6.253 4.190 1.00 88.69 118 HIS A CA 1
ATOM 945 C C . HIS A 1 118 ? 15.687 -6.522 3.985 1.00 88.69 118 HIS A C 1
ATOM 947 O O . HIS A 1 118 ? 16.441 -5.576 3.790 1.00 88.69 118 HIS A O 1
ATOM 953 N N . ALA A 1 119 ? 16.107 -7.790 3.937 1.00 87.81 119 ALA A N 1
ATOM 954 C CA . ALA A 1 119 ? 17.512 -8.156 3.764 1.00 87.81 119 ALA A CA 1
ATOM 955 C C . ALA A 1 119 ? 18.093 -7.633 2.438 1.00 87.81 119 ALA A C 1
ATOM 957 O O . ALA A 1 119 ? 19.224 -7.151 2.385 1.00 87.81 119 ALA A O 1
ATOM 958 N N . GLU A 1 120 ? 17.311 -7.682 1.357 1.00 90.31 120 GLU A N 1
ATOM 959 C CA . GLU A 1 120 ? 17.737 -7.150 0.061 1.00 90.31 120 GLU A CA 1
ATOM 960 C C . GLU A 1 120 ? 17.708 -5.618 0.045 1.00 90.31 120 GLU A C 1
ATOM 962 O O . GLU A 1 120 ? 18.625 -4.998 -0.491 1.00 90.31 120 GLU A O 1
ATOM 967 N N . LEU A 1 121 ? 16.694 -4.998 0.655 1.00 91.12 121 LEU A N 1
ATOM 968 C CA . LEU A 1 121 ? 16.614 -3.545 0.819 1.00 91.12 121 LEU A CA 1
ATOM 969 C C . LEU A 1 121 ? 17.821 -3.006 1.600 1.00 91.12 121 LEU A C 1
ATOM 971 O O . LEU A 1 121 ? 18.444 -2.037 1.170 1.00 91.12 121 LEU A O 1
ATOM 975 N N . GLU A 1 122 ? 18.184 -3.659 2.702 1.00 88.00 122 GLU A N 1
ATOM 976 C CA . GLU A 1 122 ? 19.335 -3.309 3.535 1.00 88.00 122 GLU A CA 1
ATOM 977 C C . GLU A 1 122 ? 20.650 -3.485 2.770 1.00 88.00 122 GLU A C 1
ATOM 979 O O . GLU A 1 122 ? 21.463 -2.562 2.717 1.00 88.00 122 GLU A O 1
ATOM 984 N N . ARG A 1 123 ? 20.820 -4.617 2.071 1.00 90.25 123 ARG A N 1
ATOM 985 C CA . ARG A 1 123 ? 21.992 -4.877 1.219 1.00 90.25 123 ARG A CA 1
ATOM 986 C C . ARG A 1 123 ? 22.185 -3.815 0.136 1.00 90.25 123 ARG A C 1
ATOM 988 O O . ARG A 1 123 ? 23.318 -3.511 -0.230 1.00 90.25 123 ARG A O 1
ATOM 995 N N . GLN A 1 124 ? 21.091 -3.264 -0.383 1.00 91.31 124 GLN A N 1
ATOM 996 C CA . GLN A 1 124 ? 21.101 -2.220 -1.410 1.00 91.31 124 GLN A CA 1
ATOM 997 C C . GLN A 1 124 ? 21.192 -0.801 -0.820 1.00 91.31 124 GLN A C 1
ATOM 999 O O . GLN A 1 124 ? 21.240 0.163 -1.580 1.00 91.31 124 GLN A O 1
ATOM 1004 N N . GLY A 1 125 ? 21.234 -0.646 0.508 1.00 88.62 125 GLY A N 1
ATOM 1005 C CA . GLY A 1 125 ? 21.360 0.652 1.172 1.00 88.62 125 GLY A CA 1
ATOM 1006 C C . GLY A 1 125 ? 20.071 1.477 1.180 1.00 88.62 125 GLY A C 1
ATOM 1007 O O . GLY A 1 125 ? 20.124 2.702 1.076 1.00 88.62 125 GLY A O 1
ATOM 1008 N N . PHE A 1 126 ? 18.905 0.832 1.269 1.00 89.44 126 PHE A N 1
ATOM 1009 C CA . PHE A 1 126 ? 17.626 1.531 1.387 1.00 89.44 126 PHE A CA 1
ATOM 1010 C C . PHE A 1 126 ? 17.549 2.361 2.678 1.00 89.44 126 PHE A C 1
ATOM 1012 O O . PHE A 1 126 ? 17.620 1.825 3.781 1.00 89.44 126 PHE A O 1
ATOM 1019 N N . ASP A 1 127 ? 17.317 3.668 2.538 1.00 85.75 127 ASP A N 1
ATOM 1020 C CA . ASP A 1 127 ? 16.980 4.566 3.647 1.00 85.75 127 ASP A CA 1
ATOM 1021 C C . ASP A 1 127 ? 15.491 4.945 3.563 1.00 85.75 127 ASP A C 1
ATOM 1023 O O . ASP A 1 127 ? 15.069 5.509 2.552 1.00 85.75 127 ASP A O 1
ATOM 1027 N N . PRO A 1 128 ? 14.658 4.688 4.585 1.00 80.75 128 PRO A N 1
ATOM 1028 C CA . PRO A 1 128 ? 13.255 5.122 4.586 1.00 80.75 128 PRO A CA 1
ATOM 1029 C C . PRO A 1 128 ? 13.073 6.649 4.515 1.00 80.75 128 PRO A C 1
ATOM 1031 O O . PRO A 1 128 ? 11.998 7.131 4.141 1.00 80.75 128 PRO A O 1
ATOM 1034 N N . SER A 1 129 ? 14.100 7.439 4.837 1.00 80.44 129 SER A N 1
ATOM 1035 C CA . SER A 1 129 ? 14.050 8.904 4.845 1.00 80.44 129 SER A CA 1
ATOM 1036 C C . SER A 1 129 ? 13.709 9.464 3.456 1.00 80.44 129 SER A C 1
ATOM 1038 O O . SER A 1 129 ? 14.550 9.577 2.573 1.00 80.44 129 SER A O 1
ATOM 1040 N N . GLY A 1 130 ? 12.438 9.826 3.249 1.00 76.75 130 GLY A N 1
ATOM 1041 C CA . GLY A 1 130 ? 11.935 10.342 1.970 1.00 76.75 130 GLY A CA 1
ATOM 1042 C C . GLY A 1 130 ? 11.508 9.270 0.958 1.00 76.75 130 GLY A C 1
ATOM 1043 O O . GLY A 1 130 ? 10.997 9.616 -0.109 1.00 76.75 130 GLY A O 1
ATOM 1044 N N . ASN A 1 131 ? 11.629 7.983 1.298 1.00 85.00 131 ASN A N 1
ATOM 1045 C CA . ASN A 1 131 ? 11.310 6.866 0.403 1.00 85.00 131 ASN A CA 1
ATOM 1046 C C . ASN A 1 131 ? 9.979 6.160 0.719 1.00 85.00 131 ASN A C 1
ATOM 1048 O O . ASN A 1 131 ? 9.535 5.332 -0.077 1.00 85.00 131 ASN A O 1
ATOM 1052 N N . ASN A 1 132 ? 9.276 6.551 1.788 1.00 85.75 132 ASN A N 1
ATOM 1053 C CA . ASN A 1 132 ? 7.983 5.973 2.197 1.00 85.75 132 ASN A CA 1
ATOM 1054 C C . ASN A 1 132 ? 6.940 5.935 1.070 1.00 85.75 132 ASN A C 1
ATOM 1056 O O . ASN A 1 132 ? 6.274 4.927 0.865 1.00 85.75 132 ASN A O 1
ATOM 1060 N N . ARG A 1 133 ? 6.844 7.001 0.262 1.00 86.56 133 ARG A N 1
ATOM 1061 C CA . ARG A 1 133 ? 5.913 7.041 -0.883 1.00 86.56 133 ARG A CA 1
ATOM 1062 C C . ARG A 1 133 ? 6.236 5.998 -1.951 1.00 86.56 133 ARG A C 1
ATOM 1064 O O . ARG A 1 133 ? 5.322 5.480 -2.590 1.00 86.56 133 ARG A O 1
ATOM 1071 N N . LYS A 1 134 ? 7.526 5.722 -2.174 1.00 93.06 134 LYS A N 1
ATOM 1072 C CA . LYS A 1 134 ? 7.962 4.674 -3.102 1.00 93.06 134 LYS A CA 1
ATOM 1073 C C . LYS A 1 134 ? 7.646 3.297 -2.513 1.00 93.06 134 LYS A C 1
ATOM 1075 O O . LYS A 1 134 ? 7.055 2.476 -3.209 1.00 93.06 134 LYS A O 1
ATOM 1080 N N . LEU A 1 135 ? 7.931 3.100 -1.225 1.00 91.44 135 LEU A N 1
ATOM 1081 C CA . LEU A 1 135 ? 7.646 1.860 -0.501 1.00 91.44 135 LEU A CA 1
ATOM 1082 C C . LEU A 1 135 ? 6.146 1.506 -0.516 1.00 91.44 135 LEU A C 1
ATOM 1084 O O . LEU A 1 135 ? 5.788 0.389 -0.872 1.00 91.44 135 LEU A O 1
ATOM 1088 N N . ALA A 1 136 ? 5.265 2.492 -0.319 1.00 89.62 136 ALA A N 1
ATOM 1089 C CA . ALA A 1 136 ? 3.806 2.349 -0.423 1.00 89.62 136 ALA A CA 1
ATOM 1090 C C . ALA A 1 136 ? 3.294 1.881 -1.793 1.00 89.62 136 ALA A C 1
ATOM 1092 O O . ALA A 1 136 ? 2.134 1.491 -1.938 1.00 89.62 136 ALA A O 1
ATOM 1093 N N . ARG A 1 137 ? 4.131 1.946 -2.832 1.00 90.94 137 ARG A N 1
ATOM 1094 C CA . ARG A 1 137 ? 3.809 1.498 -4.192 1.00 90.94 137 ARG A CA 1
ATOM 1095 C C . ARG A 1 137 ? 4.661 0.322 -4.653 1.00 90.94 137 ARG A C 1
ATOM 1097 O O . ARG A 1 137 ? 4.482 -0.104 -5.791 1.00 90.94 137 ARG A O 1
ATOM 1104 N N . ALA A 1 138 ? 5.556 -0.193 -3.816 1.00 91.75 138 ALA A N 1
ATOM 1105 C CA . ALA A 1 138 ? 6.511 -1.226 -4.190 1.00 91.75 138 ALA A CA 1
ATOM 1106 C C . ALA A 1 138 ? 5.830 -2.547 -4.574 1.00 91.75 138 ALA A C 1
ATOM 1108 O O . ALA A 1 138 ? 6.186 -3.147 -5.585 1.00 91.75 138 ALA A O 1
ATOM 1109 N N . GLU A 1 139 ? 4.785 -2.948 -3.848 1.00 87.81 139 GLU A N 1
ATOM 1110 C CA . GLU A 1 139 ? 4.017 -4.157 -4.176 1.00 87.81 139 GLU A CA 1
ATOM 1111 C C . GLU A 1 139 ? 3.328 -4.035 -5.526 1.00 87.81 139 GLU A C 1
ATOM 1113 O O . GLU A 1 139 ? 3.520 -4.875 -6.395 1.00 87.81 139 GLU A O 1
ATOM 1118 N N . LEU A 1 140 ? 2.609 -2.931 -5.749 1.00 85.44 140 LEU A N 1
ATOM 1119 C CA . LEU A 1 140 ? 1.985 -2.658 -7.040 1.00 85.44 140 LEU A CA 1
ATOM 1120 C C . LEU A 1 140 ? 3.028 -2.614 -8.163 1.00 85.44 140 LEU A C 1
ATOM 1122 O O . LEU A 1 140 ? 2.779 -3.103 -9.259 1.00 85.44 140 LEU A O 1
ATOM 1126 N N . ALA A 1 141 ? 4.185 -1.999 -7.917 1.00 89.50 141 ALA A N 1
ATOM 1127 C CA . ALA A 1 141 ? 5.257 -1.955 -8.898 1.00 89.50 141 ALA A CA 1
ATOM 1128 C C . ALA A 1 141 ? 5.775 -3.364 -9.220 1.00 89.50 141 ALA A C 1
ATOM 1130 O O . ALA A 1 141 ? 5.994 -3.650 -10.390 1.00 89.50 141 ALA A O 1
ATOM 1131 N N . THR A 1 142 ? 5.880 -4.240 -8.218 1.00 89.88 142 THR A N 1
ATOM 1132 C CA . THR A 1 142 ? 6.300 -5.643 -8.370 1.00 89.88 142 THR A CA 1
ATOM 1133 C C . THR A 1 142 ? 5.257 -6.457 -9.126 1.00 89.88 142 THR A C 1
ATOM 1135 O O . THR A 1 142 ? 5.604 -7.185 -10.050 1.00 89.88 142 THR A O 1
ATOM 1138 N N . GLU A 1 143 ? 3.973 -6.288 -8.803 1.00 82.38 143 GLU A N 1
ATOM 1139 C CA . GLU A 1 143 ? 2.862 -6.917 -9.527 1.00 82.38 143 GLU A CA 1
ATOM 1140 C C . GLU A 1 143 ? 2.837 -6.515 -11.008 1.0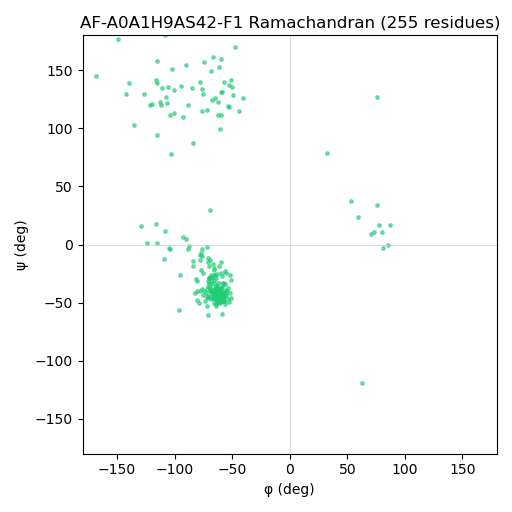0 82.38 143 GLU A C 1
ATOM 1142 O O . GLU A 1 143 ? 2.490 -7.323 -11.868 1.00 82.38 143 GLU A O 1
ATOM 1147 N N . LEU A 1 144 ? 3.178 -5.259 -11.310 1.00 84.00 144 LEU A N 1
ATOM 1148 C CA . LEU A 1 144 ? 3.161 -4.727 -12.670 1.00 84.00 144 LEU A CA 1
ATOM 1149 C C . LEU A 1 144 ? 4.424 -5.071 -13.469 1.00 84.00 144 LEU A C 1
ATOM 1151 O O . LEU A 1 144 ? 4.315 -5.364 -14.658 1.00 84.00 144 LEU A O 1
ATOM 1155 N N . SER A 1 145 ? 5.610 -4.994 -12.858 1.00 87.50 145 SER A N 1
ATOM 1156 C CA . SER A 1 145 ? 6.882 -5.278 -13.534 1.00 87.50 145 SER A CA 1
ATOM 1157 C C . SER A 1 145 ? 7.181 -6.775 -13.621 1.00 87.50 145 SER A C 1
ATOM 1159 O O . SER A 1 145 ? 7.868 -7.202 -14.546 1.00 87.50 145 SER A O 1
ATOM 1161 N N . GLY A 1 146 ? 6.698 -7.562 -12.654 1.00 85.06 146 GLY A N 1
ATOM 1162 C CA . GLY A 1 146 ? 7.093 -8.956 -12.451 1.00 85.06 146 GLY A CA 1
ATOM 1163 C C . GLY A 1 146 ? 8.520 -9.135 -11.914 1.00 85.06 146 GLY A C 1
ATOM 1164 O O . GLY A 1 146 ? 9.004 -10.262 -11.880 1.00 85.06 146 GLY A O 1
ATOM 1165 N N . ASP A 1 147 ? 9.203 -8.056 -11.511 1.00 89.50 147 ASP A N 1
ATOM 1166 C CA . ASP A 1 147 ? 10.616 -8.067 -11.107 1.00 89.50 147 ASP A CA 1
ATOM 1167 C C . ASP A 1 147 ? 10.844 -7.246 -9.828 1.00 89.50 147 ASP A C 1
ATOM 1169 O O . ASP A 1 147 ? 10.903 -6.011 -9.855 1.00 89.50 147 ASP A O 1
ATOM 1173 N N . VAL A 1 148 ? 11.003 -7.952 -8.704 1.00 92.25 148 VAL A N 1
ATOM 1174 C CA . VAL A 1 148 ? 11.261 -7.363 -7.381 1.00 92.25 148 VAL A CA 1
ATOM 1175 C C . VAL A 1 148 ? 12.647 -6.720 -7.275 1.00 92.25 148 VAL A C 1
ATOM 1177 O O . VAL A 1 148 ? 12.794 -5.682 -6.631 1.00 92.25 148 VAL A O 1
ATOM 1180 N N . HIS A 1 149 ? 13.667 -7.271 -7.938 1.00 94.31 149 HIS A N 1
ATOM 1181 C CA . HIS A 1 149 ? 15.021 -6.719 -7.885 1.00 94.31 149 HIS A CA 1
ATOM 1182 C C . HIS A 1 149 ? 15.083 -5.377 -8.613 1.00 94.31 149 HIS A C 1
ATOM 1184 O O . HIS A 1 149 ? 15.699 -4.430 -8.117 1.00 94.31 149 HIS A O 1
ATOM 1190 N N . ALA A 1 150 ? 14.388 -5.262 -9.749 1.00 94.94 150 ALA A N 1
ATOM 1191 C CA . ALA A 1 150 ? 14.210 -3.982 -10.421 1.00 94.94 150 ALA A CA 1
ATOM 1192 C C . ALA A 1 150 ? 13.473 -2.980 -9.522 1.00 94.94 150 ALA A C 1
ATOM 1194 O O . ALA A 1 150 ? 13.933 -1.845 -9.382 1.00 94.94 150 ALA A O 1
ATOM 1195 N N . VAL A 1 151 ? 12.384 -3.393 -8.858 1.00 95.44 151 VAL A N 1
ATOM 1196 C CA . VAL A 1 151 ? 11.657 -2.521 -7.919 1.00 95.44 151 VAL A CA 1
ATOM 1197 C C . VAL A 1 151 ? 12.585 -2.007 -6.827 1.00 95.44 151 VAL A C 1
ATOM 1199 O O . VAL A 1 151 ? 12.658 -0.796 -6.649 1.00 95.44 151 VAL A O 1
ATOM 1202 N N . ILE A 1 152 ? 13.338 -2.877 -6.148 1.00 95.50 152 ILE A N 1
ATOM 1203 C CA . ILE A 1 152 ? 14.266 -2.477 -5.078 1.00 95.50 152 ILE A CA 1
ATOM 1204 C C . ILE A 1 152 ? 15.332 -1.512 -5.604 1.00 95.50 152 ILE A C 1
ATOM 1206 O O . ILE A 1 152 ? 15.595 -0.480 -4.986 1.00 95.50 152 ILE A O 1
ATOM 1210 N N . LYS A 1 153 ? 15.893 -1.773 -6.787 1.00 95.25 153 LYS A N 1
ATOM 1211 C CA . LYS A 1 153 ? 16.855 -0.861 -7.414 1.00 95.25 153 LYS A CA 1
ATOM 1212 C C . LYS A 1 153 ? 16.263 0.535 -7.626 1.00 95.25 153 LYS A C 1
ATOM 1214 O O . LYS A 1 153 ? 16.921 1.523 -7.298 1.00 95.25 153 LYS A O 1
ATOM 1219 N N . HIS A 1 154 ? 15.037 0.627 -8.140 1.00 94.94 154 HIS A N 1
ATOM 1220 C CA . HIS A 1 154 ? 14.347 1.906 -8.321 1.00 94.94 154 HIS A CA 1
ATOM 1221 C C . HIS A 1 154 ? 13.910 2.519 -6.973 1.00 94.94 154 HIS A C 1
ATOM 1223 O O . HIS A 1 154 ? 13.925 3.739 -6.814 1.00 94.94 154 HIS A O 1
ATOM 1229 N N . LEU A 1 155 ? 13.585 1.710 -5.957 1.00 94.25 155 LEU A N 1
ATOM 1230 C CA . LEU A 1 155 ? 13.308 2.191 -4.598 1.00 94.25 155 LEU A CA 1
ATOM 1231 C C . LEU A 1 155 ? 14.515 2.901 -3.989 1.00 94.25 155 LEU A C 1
ATOM 1233 O O . LEU A 1 155 ? 14.322 3.909 -3.317 1.00 94.25 155 LEU A O 1
ATOM 1237 N N . VAL A 1 156 ? 15.732 2.416 -4.224 1.00 92.81 156 VAL A N 1
ATOM 1238 C CA . VAL A 1 156 ? 16.950 3.025 -3.672 1.00 92.81 156 VAL A CA 1
ATOM 1239 C C . VAL A 1 156 ? 17.391 4.239 -4.488 1.00 92.81 156 VAL A C 1
ATOM 1241 O O . VAL A 1 156 ? 17.644 5.298 -3.922 1.00 92.81 156 VAL A O 1
ATOM 1244 N N . ASN A 1 157 ? 17.449 4.113 -5.815 1.00 93.75 157 ASN A N 1
ATOM 1245 C CA . ASN A 1 157 ? 18.192 5.066 -6.644 1.00 93.75 157 ASN A CA 1
ATOM 1246 C C . ASN A 1 157 ? 17.347 6.205 -7.232 1.00 93.75 157 ASN A C 1
ATOM 1248 O O . ASN A 1 157 ? 17.881 7.276 -7.516 1.00 93.75 157 ASN A O 1
ATOM 1252 N N . ASP A 1 158 ? 16.043 6.005 -7.424 1.00 94.31 158 ASP A N 1
ATOM 1253 C CA . ASP A 1 158 ? 15.231 6.963 -8.175 1.00 94.31 158 ASP A CA 1
ATOM 1254 C C . ASP A 1 158 ? 14.617 8.041 -7.285 1.00 94.31 158 ASP A C 1
ATOM 1256 O O . ASP A 1 158 ? 14.285 7.818 -6.118 1.00 94.31 158 ASP A O 1
ATOM 1260 N N . SER A 1 159 ? 14.320 9.203 -7.866 1.00 93.88 159 SER A N 1
ATOM 1261 C CA . SER A 1 159 ? 13.372 10.121 -7.242 1.00 93.88 159 SER A CA 1
ATOM 1262 C C . SER A 1 159 ? 11.960 9.515 -7.231 1.00 93.88 159 SER A C 1
ATOM 1264 O O . SER A 1 159 ? 11.630 8.626 -8.019 1.00 93.88 159 SER A O 1
ATOM 1266 N N . TRP A 1 160 ? 11.060 10.034 -6.388 1.00 92.62 160 TRP A N 1
ATOM 1267 C CA . TRP A 1 160 ? 9.644 9.635 -6.441 1.00 92.62 160 TRP A CA 1
ATOM 1268 C C . TRP A 1 160 ? 9.038 9.800 -7.845 1.00 92.62 160 TRP A C 1
ATOM 1270 O O . TRP A 1 160 ? 8.223 8.982 -8.274 1.00 92.62 160 TRP A O 1
ATOM 1280 N N . ARG A 1 161 ? 9.425 10.860 -8.565 1.00 93.62 161 ARG A N 1
ATOM 1281 C CA . ARG A 1 161 ? 8.919 11.145 -9.911 1.00 93.62 161 ARG A CA 1
ATOM 1282 C C . ARG A 1 161 ? 9.342 10.057 -10.897 1.00 93.62 161 ARG A C 1
ATOM 1284 O O . ARG A 1 161 ? 8.493 9.596 -11.660 1.00 93.62 161 ARG A O 1
ATOM 1291 N N . ASP A 1 162 ? 10.608 9.658 -10.851 1.00 95.69 162 ASP A N 1
ATOM 1292 C CA . ASP A 1 162 ? 11.182 8.685 -11.784 1.00 95.69 162 ASP A CA 1
ATOM 1293 C C . ASP A 1 162 ? 10.658 7.282 -11.485 1.00 95.69 162 ASP A C 1
ATOM 1295 O O . ASP A 1 162 ? 10.112 6.639 -12.381 1.00 95.69 162 ASP A O 1
ATOM 1299 N N . PHE A 1 163 ? 10.629 6.893 -10.204 1.00 95.50 163 PHE A N 1
ATOM 1300 C CA . PHE A 1 163 ? 10.004 5.649 -9.753 1.00 95.50 163 PHE A CA 1
ATOM 1301 C C . PHE A 1 163 ? 8.549 5.550 -10.234 1.00 95.50 163 PHE A C 1
ATOM 1303 O O . PHE A 1 163 ? 8.125 4.539 -10.798 1.00 95.50 163 PHE A O 1
ATOM 1310 N N . LYS A 1 164 ? 7.772 6.632 -10.064 1.00 93.69 164 LYS A N 1
ATOM 1311 C CA . LYS A 1 164 ? 6.369 6.682 -10.490 1.00 93.69 164 LYS A CA 1
ATOM 1312 C C . LYS A 1 164 ? 6.205 6.556 -11.997 1.00 93.69 164 LYS A C 1
ATOM 1314 O O . LYS A 1 164 ? 5.279 5.870 -12.438 1.00 93.69 164 LYS A O 1
ATOM 1319 N N . ALA A 1 165 ? 7.046 7.232 -12.773 1.00 92.94 165 ALA A N 1
ATOM 1320 C CA . ALA A 1 165 ? 7.023 7.148 -14.228 1.00 92.94 165 ALA A CA 1
ATOM 1321 C C . ALA A 1 165 ? 7.372 5.731 -14.699 1.00 92.94 165 ALA A C 1
ATOM 1323 O O . ALA A 1 165 ? 6.657 5.177 -15.535 1.00 92.94 165 ALA A O 1
ATOM 1324 N N . TRP A 1 166 ? 8.403 5.134 -14.101 1.00 95.00 166 TRP A N 1
ATOM 1325 C CA . TRP A 1 166 ? 8.857 3.785 -14.396 1.00 95.00 166 TRP A CA 1
ATOM 1326 C C . TRP A 1 166 ? 7.759 2.746 -14.156 1.00 95.00 166 TRP A C 1
ATOM 1328 O O . TRP A 1 166 ? 7.314 2.122 -15.119 1.00 95.00 166 TRP A O 1
ATOM 1338 N N . TYR A 1 167 ? 7.221 2.612 -12.936 1.00 91.56 167 TYR A N 1
ATOM 1339 C CA . TYR A 1 167 ? 6.223 1.558 -12.695 1.00 91.56 167 TYR A CA 1
ATOM 1340 C C . TYR A 1 167 ? 4.905 1.823 -13.441 1.00 91.56 167 TYR A C 1
ATOM 1342 O O . TYR A 1 167 ? 4.178 0.900 -13.809 1.00 91.56 167 TYR A O 1
ATOM 1350 N N . SER A 1 168 ? 4.576 3.097 -13.694 1.00 89.38 168 SER A N 1
ATOM 1351 C CA . SER A 1 168 ? 3.387 3.451 -14.478 1.00 89.38 168 SER A CA 1
ATOM 1352 C C . SER A 1 168 ? 3.524 3.088 -15.955 1.00 89.38 168 SER A C 1
ATOM 1354 O O . SER A 1 168 ? 2.498 2.983 -16.621 1.00 89.38 168 SER A O 1
ATOM 1356 N N . SER A 1 169 ? 4.741 2.872 -16.465 1.00 89.44 169 SER A N 1
ATOM 1357 C CA . SER A 1 169 ? 4.959 2.415 -17.843 1.00 89.44 169 SER A CA 1
ATOM 1358 C C . SER A 1 169 ? 4.474 0.979 -18.079 1.00 89.44 169 SER A C 1
ATOM 1360 O O . SER A 1 169 ? 4.061 0.659 -19.191 1.00 89.44 169 SER A O 1
ATOM 1362 N N . PHE A 1 170 ? 4.434 0.152 -17.026 1.00 83.25 170 PHE A N 1
ATOM 1363 C CA . PHE A 1 170 ? 3.909 -1.218 -17.068 1.00 83.25 170 PHE A CA 1
ATOM 1364 C C . PHE A 1 170 ? 2.396 -1.299 -16.904 1.00 83.25 170 PHE A C 1
ATOM 1366 O O . PHE A 1 170 ? 1.806 -2.345 -17.172 1.00 83.25 170 PHE A O 1
ATOM 1373 N N . LYS A 1 171 ? 1.733 -0.217 -16.463 1.00 74.06 171 LYS A N 1
ATOM 1374 C CA . LYS A 1 171 ? 0.269 -0.180 -16.484 1.00 74.06 171 LYS A CA 1
ATOM 1375 C C . LYS A 1 171 ? -0.137 -0.364 -17.931 1.00 74.06 171 LYS A C 1
ATOM 1377 O O . LYS A 1 171 ? 0.129 0.517 -18.748 1.00 74.06 171 LYS A O 1
ATOM 1382 N N . THR A 1 172 ? -0.745 -1.510 -18.232 1.00 57.47 172 THR A N 1
ATOM 1383 C CA . THR A 1 172 ? -1.170 -1.859 -19.584 1.00 57.47 172 THR A CA 1
ATOM 1384 C C . THR A 1 172 ? -1.839 -0.651 -20.212 1.00 57.47 172 THR A C 1
ATOM 1386 O O . THR A 1 172 ? -2.885 -0.193 -19.738 1.00 57.47 172 THR A O 1
ATOM 1389 N N . LYS A 1 173 ? -1.215 -0.116 -21.269 1.00 51.19 173 LYS A N 1
ATOM 1390 C CA . LYS A 1 173 ? -1.911 0.763 -22.201 1.00 51.19 173 LYS A CA 1
ATOM 1391 C C . LYS A 1 173 ? -3.187 0.030 -22.597 1.00 51.19 173 LYS A C 1
ATOM 1393 O O . LYS A 1 173 ? -3.153 -1.183 -22.801 1.00 51.19 173 LYS A O 1
ATOM 1398 N N . ALA A 1 174 ? -4.303 0.757 -22.615 1.00 48.34 174 ALA A N 1
ATOM 1399 C CA . ALA A 1 174 ? -5.591 0.225 -23.038 1.00 48.34 174 ALA A CA 1
ATOM 1400 C C . ALA A 1 174 ? -5.390 -0.674 -24.265 1.00 48.34 174 ALA A C 1
ATOM 1402 O O . ALA A 1 174 ? -4.741 -0.250 -25.220 1.00 48.34 174 ALA A O 1
ATOM 1403 N N . ILE A 1 175 ? -5.880 -1.914 -24.192 1.00 47.00 175 ILE A N 1
ATOM 1404 C CA . ILE A 1 175 ? -5.727 -2.902 -25.262 1.00 47.00 175 ILE A CA 1
ATOM 1405 C C . ILE A 1 175 ? -6.248 -2.265 -26.555 1.00 47.00 175 ILE A C 1
ATOM 1407 O O . ILE A 1 175 ? -7.417 -1.870 -26.619 1.00 47.00 175 ILE A O 1
ATOM 1411 N N . GLU A 1 176 ? -5.384 -2.127 -27.562 1.00 48.97 176 GLU A N 1
ATOM 1412 C CA . GLU A 1 176 ? -5.821 -1.730 -28.896 1.00 48.97 176 GLU A CA 1
ATOM 1413 C C . GLU A 1 176 ? -6.720 -2.840 -29.442 1.00 48.97 176 GLU A C 1
ATOM 1415 O O . GLU A 1 176 ? -6.367 -4.018 -29.415 1.00 48.97 176 GLU A O 1
ATOM 1420 N N . ALA A 1 177 ? -7.929 -2.476 -29.866 1.00 51.91 177 ALA A N 1
ATOM 1421 C CA . ALA A 1 177 ? -8.861 -3.442 -30.423 1.00 51.91 177 ALA A CA 1
ATOM 1422 C C . ALA A 1 177 ? -8.273 -4.099 -31.687 1.00 51.91 177 ALA A C 1
ATOM 1424 O O . ALA A 1 177 ? -7.518 -3.434 -32.408 1.00 51.91 177 ALA A O 1
ATOM 1425 N N . PRO A 1 178 ? -8.673 -5.343 -32.013 1.00 55.00 178 PRO A N 1
ATOM 1426 C CA . PRO A 1 178 ? -8.330 -5.968 -33.286 1.00 55.00 178 PRO A CA 1
ATOM 1427 C C . PRO A 1 178 ? -8.640 -5.017 -34.450 1.00 55.00 178 PRO A C 1
ATOM 1429 O O . PRO A 1 178 ? -9.740 -4.460 -34.528 1.00 55.00 178 PRO A O 1
ATOM 1432 N N . ASN A 1 179 ? -7.670 -4.798 -35.343 1.00 53.59 179 ASN A N 1
ATOM 1433 C CA . ASN A 1 179 ? -7.825 -3.862 -36.465 1.00 53.59 179 ASN A CA 1
ATOM 1434 C C . ASN A 1 179 ? -9.001 -4.236 -37.384 1.00 53.59 179 ASN A C 1
ATOM 1436 O O . ASN A 1 179 ? -9.618 -3.351 -37.974 1.00 53.59 179 ASN A O 1
ATOM 1440 N N . ASP A 1 180 ? -9.346 -5.520 -37.428 1.00 54.31 180 ASP A N 1
ATOM 1441 C CA . ASP A 1 180 ? -10.264 -6.126 -38.394 1.00 54.31 180 ASP A CA 1
ATOM 1442 C C . ASP A 1 180 ? -11.751 -5.862 -38.077 1.00 54.31 180 ASP A C 1
ATOM 1444 O O . ASP A 1 180 ? -12.613 -6.074 -38.925 1.00 54.31 180 ASP A O 1
ATOM 1448 N N . ILE A 1 181 ? -12.067 -5.383 -36.865 1.00 61.12 181 ILE A N 1
ATOM 1449 C CA . ILE A 1 181 ? -13.447 -5.155 -36.380 1.00 61.12 181 ILE A CA 1
ATOM 1450 C C . ILE A 1 181 ? -13.802 -3.656 -36.370 1.00 61.12 181 ILE A C 1
ATOM 1452 O O . ILE A 1 181 ? -14.928 -3.263 -36.056 1.00 61.12 181 ILE A O 1
ATOM 1456 N N . LYS A 1 182 ? -12.855 -2.774 -36.711 1.00 71.12 182 LYS A N 1
ATOM 1457 C CA . LYS A 1 182 ? -13.094 -1.325 -36.713 1.00 71.12 182 LYS A CA 1
ATOM 1458 C C . LYS A 1 182 ? -14.231 -0.979 -37.679 1.00 71.12 182 LYS A C 1
ATOM 1460 O O . LYS A 1 182 ? -14.238 -1.399 -38.831 1.00 71.12 182 LYS A O 1
ATOM 1465 N N . ARG A 1 183 ? -15.179 -0.173 -37.196 1.00 75.88 183 ARG A N 1
ATOM 1466 C CA . ARG A 1 183 ? -16.337 0.347 -37.940 1.00 75.88 183 ARG A CA 1
ATOM 1467 C C . ARG A 1 183 ? -16.088 1.817 -38.322 1.00 75.88 183 ARG A C 1
ATOM 1469 O O . ARG A 1 183 ? -16.572 2.712 -37.623 1.00 75.88 183 ARG A O 1
ATOM 1476 N N . PRO A 1 184 ? -15.282 2.112 -39.364 1.00 78.06 184 PRO A N 1
ATOM 1477 C CA . PRO A 1 184 ? -14.969 3.491 -39.753 1.00 78.06 184 PRO A CA 1
ATOM 1478 C C . PRO A 1 184 ? -16.188 4.251 -40.292 1.00 78.06 184 PRO A C 1
ATOM 1480 O O . PRO A 1 184 ? -16.170 5.474 -40.338 1.00 78.06 184 PRO A O 1
ATOM 1483 N N . ASP A 1 185 ? -17.245 3.531 -40.669 1.00 80.06 185 ASP A N 1
ATOM 1484 C CA . ASP A 1 185 ? -18.533 4.051 -41.125 1.00 80.06 185 ASP A CA 1
ATOM 1485 C C . ASP A 1 185 ? -19.376 4.697 -40.008 1.00 80.06 185 ASP A C 1
ATOM 1487 O O . ASP A 1 185 ? -20.385 5.344 -40.304 1.00 80.06 185 ASP A O 1
ATOM 1491 N N . ILE A 1 186 ? -18.981 4.521 -38.740 1.00 84.00 186 ILE A N 1
ATOM 1492 C CA . ILE A 1 186 ? -19.599 5.167 -37.579 1.00 84.00 186 ILE A CA 1
ATOM 1493 C C . ILE A 1 186 ? -18.923 6.519 -37.323 1.00 84.00 186 ILE A C 1
ATOM 1495 O O . ILE A 1 186 ? -17.743 6.597 -36.970 1.00 84.00 186 ILE A O 1
ATOM 1499 N N . GLU A 1 187 ? -19.709 7.590 -37.378 1.00 84.06 187 GLU A N 1
ATOM 1500 C CA . GLU A 1 187 ? -19.296 8.935 -36.988 1.00 84.06 187 GLU A CA 1
ATOM 1501 C C . GLU A 1 187 ? -20.058 9.384 -35.737 1.00 84.06 187 GLU A C 1
ATOM 1503 O O . GLU A 1 187 ? -21.285 9.468 -35.728 1.00 84.06 187 GLU A O 1
ATOM 1508 N N . VAL A 1 188 ? -19.331 9.734 -34.674 1.00 81.38 188 VAL A N 1
ATOM 1509 C CA . VAL A 1 188 ? -19.912 10.330 -33.462 1.00 81.38 188 VAL A CA 1
ATOM 1510 C C . VAL A 1 188 ? -19.592 11.824 -33.472 1.00 81.38 188 VAL A C 1
ATOM 1512 O O . VAL A 1 188 ? -18.429 12.208 -33.348 1.00 81.38 188 VAL A O 1
ATOM 1515 N N . LYS A 1 189 ? -20.611 12.673 -33.655 1.00 78.25 189 LYS A N 1
ATOM 1516 C CA . LYS A 1 189 ? -20.489 14.142 -33.670 1.00 78.25 189 LYS A CA 1
ATOM 1517 C C . LYS A 1 189 ? -21.265 14.717 -32.487 1.00 78.25 189 LYS A C 1
ATOM 1519 O O . LYS A 1 189 ? -22.476 14.938 -32.560 1.00 78.25 189 LYS A O 1
ATOM 1524 N N . GLY A 1 190 ? -20.564 14.941 -31.377 1.00 75.44 190 GLY A N 1
ATOM 1525 C CA . GLY A 1 190 ? -21.182 15.369 -30.122 1.00 75.44 190 GLY A CA 1
ATOM 1526 C C . GLY A 1 190 ? -22.147 14.306 -29.594 1.00 75.44 190 GLY A C 1
ATOM 1527 O O . GLY A 1 190 ? -21.736 13.185 -29.327 1.00 75.44 190 GLY A O 1
ATOM 1528 N N . LYS A 1 191 ? -23.430 14.663 -29.464 1.00 71.56 191 LYS A N 1
ATOM 1529 C CA . LYS A 1 191 ? -24.503 13.778 -28.970 1.00 71.56 191 LYS A CA 1
ATOM 1530 C C . LYS A 1 191 ? -25.181 12.942 -30.063 1.00 71.56 191 LYS A C 1
ATOM 1532 O O . LYS A 1 191 ? -26.069 12.153 -29.762 1.00 71.56 191 LYS A O 1
ATOM 1537 N N . LYS A 1 192 ? -24.809 13.148 -31.331 1.00 79.25 192 LYS A N 1
ATOM 1538 C CA . LYS A 1 192 ? -25.428 12.486 -32.482 1.00 79.25 192 LYS A CA 1
ATOM 1539 C C . LYS A 1 192 ? -24.514 11.410 -33.047 1.00 79.25 192 LYS A C 1
ATOM 1541 O O . LYS A 1 192 ? -23.320 11.642 -33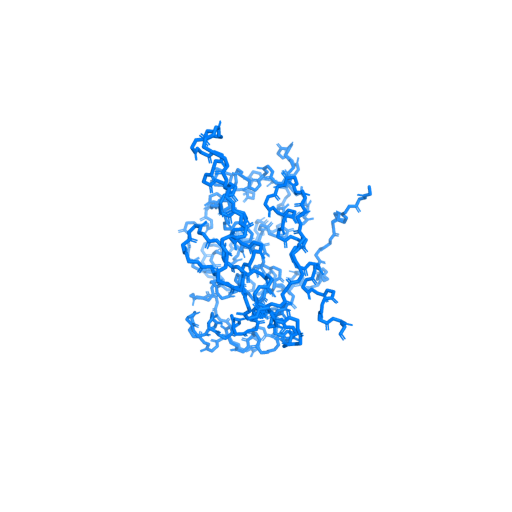.252 1.00 79.25 192 LYS A O 1
ATOM 1546 N N . VAL A 1 193 ? -25.106 10.259 -33.336 1.00 84.00 193 VAL A N 1
ATOM 1547 C CA . VAL A 1 193 ? -24.437 9.117 -33.957 1.00 84.00 193 VAL A CA 1
ATOM 1548 C C . VAL A 1 193 ? -24.923 8.993 -35.392 1.00 84.00 193 VAL A C 1
ATOM 1550 O O . VAL A 1 193 ? -26.127 8.909 -35.629 1.00 84.00 193 VAL A O 1
ATOM 1553 N N . TYR A 1 194 ? -23.987 8.947 -36.332 1.00 85.94 194 TYR A N 1
ATOM 1554 C CA . TYR A 1 194 ? -24.253 8.721 -37.745 1.00 85.94 194 TYR A CA 1
ATOM 1555 C C . TYR A 1 194 ? -23.623 7.402 -38.186 1.00 85.94 194 TYR A C 1
ATOM 1557 O O . TYR A 1 194 ? -22.494 7.091 -37.808 1.00 85.94 194 TYR A O 1
ATOM 1565 N N . ILE A 1 195 ? -24.344 6.641 -39.001 1.00 83.00 195 ILE A N 1
ATOM 1566 C CA . ILE A 1 195 ? -23.835 5.450 -39.686 1.00 83.00 195 ILE A CA 1
ATOM 1567 C C . ILE A 1 195 ? -24.016 5.713 -41.175 1.00 83.00 195 ILE A C 1
ATOM 1569 O O . ILE A 1 195 ? -25.136 5.974 -41.612 1.00 83.00 195 ILE A O 1
ATOM 1573 N N . GLN A 1 196 ? -22.921 5.712 -41.940 1.00 82.75 196 GLN A N 1
ATOM 1574 C CA . GLN A 1 196 ? -22.945 6.029 -43.379 1.00 82.75 196 GLN A CA 1
ATOM 1575 C C . GLN A 1 196 ? -23.627 7.381 -43.696 1.00 82.75 196 GLN A C 1
ATOM 1577 O O . GLN A 1 196 ? -24.354 7.522 -44.675 1.00 82.75 196 GLN A O 1
ATOM 1582 N N . GLY A 1 197 ? -23.423 8.386 -42.836 1.00 78.56 197 GLY A N 1
ATOM 1583 C CA . GLY A 1 197 ? -23.982 9.734 -43.006 1.00 78.56 197 GLY A CA 1
ATOM 1584 C C . GLY A 1 197 ? -25.445 9.909 -42.574 1.00 78.56 197 GLY A C 1
ATOM 1585 O O . GLY A 1 197 ? -25.934 11.038 -42.577 1.00 78.56 197 GLY A O 1
ATOM 1586 N N . VAL A 1 198 ? -26.132 8.847 -42.141 1.00 83.75 198 VAL A N 1
ATOM 1587 C CA . VAL A 1 198 ? -27.518 8.904 -41.644 1.00 83.75 198 VAL A CA 1
ATOM 1588 C C . VAL A 1 198 ? -27.531 8.883 -40.117 1.00 83.75 198 VAL A C 1
ATOM 1590 O O . VAL A 1 198 ? -26.841 8.066 -39.509 1.00 83.75 198 VAL A O 1
ATOM 1593 N N . GLU A 1 199 ? -28.307 9.774 -39.485 1.00 86.06 199 GLU A N 1
ATOM 1594 C CA . GLU A 1 199 ? -28.479 9.796 -38.023 1.00 86.06 199 GLU A CA 1
ATOM 1595 C C . GLU A 1 199 ? -29.134 8.481 -37.571 1.00 86.06 199 GLU A C 1
ATOM 1597 O O . GLU A 1 199 ? -30.288 8.203 -37.892 1.00 86.06 199 GLU A O 1
ATOM 1602 N N . ALA A 1 200 ? -28.370 7.649 -36.863 1.00 80.19 200 ALA A N 1
ATOM 1603 C CA . ALA A 1 200 ? -28.735 6.264 -36.587 1.00 80.19 200 ALA A CA 1
ATOM 1604 C C . ALA A 1 200 ? -29.723 6.131 -35.424 1.00 80.19 200 ALA A C 1
ATOM 1606 O O . ALA A 1 200 ? -30.522 5.198 -35.390 1.00 80.19 200 ALA A O 1
ATOM 1607 N N . ILE A 1 201 ? -29.651 7.041 -34.448 1.00 82.06 201 ILE A N 1
ATOM 1608 C CA . ILE A 1 201 ? -30.480 7.002 -33.242 1.00 82.06 201 ILE A CA 1
ATOM 1609 C C . ILE A 1 201 ? -30.874 8.421 -32.851 1.00 82.06 201 ILE A C 1
ATOM 1611 O O . ILE A 1 201 ? -30.016 9.284 -32.685 1.00 82.06 201 ILE A O 1
ATOM 1615 N N . LYS A 1 202 ? -32.175 8.625 -32.622 1.00 81.25 202 LYS A N 1
ATOM 1616 C CA . LYS A 1 202 ? -32.734 9.853 -32.055 1.00 81.25 202 LYS A CA 1
ATOM 1617 C C . LYS A 1 202 ? -33.456 9.526 -30.750 1.00 81.25 202 LYS A C 1
ATOM 1619 O O . LYS A 1 202 ? -34.399 8.738 -30.739 1.00 81.25 202 LYS A O 1
ATOM 1624 N N . VAL A 1 203 ? -33.022 10.133 -29.646 1.00 79.81 203 VAL A N 1
ATOM 1625 C CA . VAL A 1 203 ? -33.693 9.987 -28.346 1.00 79.81 203 VAL A CA 1
ATOM 1626 C C . VAL A 1 203 ? -34.971 10.828 -28.348 1.00 79.81 203 VAL A C 1
ATOM 1628 O O . VAL A 1 203 ? -34.950 12.003 -28.719 1.00 79.81 203 VAL A O 1
ATOM 1631 N N . SER A 1 204 ? -36.091 10.215 -27.961 1.00 83.75 204 SER A N 1
ATOM 1632 C CA . SER A 1 204 ? -37.408 10.862 -27.945 1.00 83.75 204 SER A CA 1
ATOM 1633 C C . SER A 1 204 ? -37.419 12.124 -27.077 1.00 83.75 204 SER A C 1
ATOM 1635 O O . SER A 1 204 ? -36.882 12.137 -25.972 1.00 83.75 204 SER A O 1
ATOM 1637 N N . GLU A 1 205 ? -38.102 13.170 -27.545 1.00 82.19 205 GLU A N 1
ATOM 1638 C CA . GLU A 1 205 ? -38.294 14.425 -26.799 1.00 82.19 205 GLU A CA 1
ATOM 1639 C C . GLU A 1 205 ? -39.212 14.266 -25.581 1.00 82.19 205 GLU A C 1
ATOM 1641 O O . GLU A 1 205 ? -39.243 15.130 -24.715 1.00 82.19 205 GLU A O 1
ATOM 1646 N N . LYS A 1 206 ? -39.932 13.142 -25.490 1.00 84.19 206 LYS A N 1
ATOM 1647 C CA . LYS A 1 206 ? -40.811 12.822 -24.358 1.00 84.19 206 LYS A CA 1
ATOM 1648 C C . LYS A 1 206 ? -40.053 12.327 -23.119 1.00 84.19 206 LYS A C 1
ATOM 1650 O O . LYS A 1 206 ? -40.672 12.126 -22.080 1.00 84.19 206 LYS A O 1
ATOM 1655 N N . ILE A 1 207 ? -38.749 12.071 -23.234 1.00 80.44 207 ILE A N 1
ATOM 1656 C CA . ILE A 1 207 ? -37.915 11.589 -22.129 1.00 80.44 207 ILE A CA 1
ATOM 1657 C C . ILE A 1 207 ? -37.440 12.796 -21.304 1.00 80.44 207 ILE A C 1
ATOM 1659 O O . ILE A 1 207 ? -36.984 13.776 -21.899 1.00 80.44 207 ILE A O 1
ATOM 1663 N N . PRO A 1 208 ? -37.505 12.740 -19.958 1.00 85.38 208 PRO A N 1
ATOM 1664 C CA . PRO A 1 208 ? -36.961 13.785 -19.095 1.00 85.38 208 PRO A CA 1
ATOM 1665 C C . PRO A 1 208 ? -35.510 14.132 -19.445 1.00 85.38 208 PRO A C 1
ATOM 1667 O O . PRO A 1 208 ? -34.705 13.250 -19.743 1.00 85.38 208 PRO A O 1
ATOM 1670 N N . GLN A 1 209 ? -35.152 15.417 -19.378 1.00 79.69 209 GLN A N 1
ATOM 1671 C CA . GLN A 1 209 ? -33.853 15.914 -19.852 1.00 79.69 209 GLN A CA 1
ATOM 1672 C C . GLN A 1 209 ? -32.652 15.195 -19.206 1.00 79.69 209 GLN A C 1
ATOM 1674 O O . GLN A 1 209 ? -31.688 14.869 -19.895 1.00 79.69 209 GLN A O 1
ATOM 1679 N N . GLN A 1 210 ? -32.733 14.883 -17.910 1.00 77.50 210 GLN A N 1
ATOM 1680 C CA . GLN A 1 210 ? -31.679 14.172 -17.181 1.00 77.50 210 GLN A CA 1
ATOM 1681 C C . GLN A 1 210 ? -31.465 12.739 -17.706 1.00 77.50 210 GLN A C 1
ATOM 1683 O O . GLN A 1 210 ? -30.331 12.307 -17.918 1.00 77.50 210 GLN A O 1
ATOM 1688 N N . ASP A 1 211 ? -32.551 12.011 -17.972 1.00 69.75 211 ASP A N 1
ATOM 1689 C CA . ASP A 1 211 ? -32.490 10.660 -18.538 1.00 69.75 211 ASP A CA 1
ATOM 1690 C C . ASP A 1 211 ? -32.057 10.684 -20.000 1.00 69.75 211 ASP A C 1
ATOM 1692 O O . ASP A 1 211 ? -31.300 9.818 -20.439 1.00 69.75 211 ASP A O 1
ATOM 1696 N N . LYS A 1 212 ? -32.484 11.706 -20.745 1.00 76.50 212 LYS A N 1
ATOM 1697 C CA . LYS A 1 212 ? -32.070 11.935 -22.127 1.00 76.50 212 LYS A CA 1
ATOM 1698 C C . LYS A 1 212 ? -30.557 12.108 -22.223 1.00 76.50 212 LYS A C 1
ATOM 1700 O O . LYS A 1 212 ? -29.922 11.421 -23.014 1.00 76.50 212 LYS A O 1
ATOM 1705 N N . GLU A 1 213 ? -29.964 12.943 -21.375 1.00 77.62 213 GLU A N 1
ATOM 1706 C CA . GLU A 1 213 ? -28.511 13.140 -21.325 1.00 77.62 213 GLU A CA 1
ATOM 1707 C C . GLU A 1 213 ? -27.762 11.864 -20.938 1.00 77.62 213 GLU A C 1
ATOM 1709 O O . GLU A 1 213 ? -26.731 11.537 -21.534 1.00 77.62 213 GLU A O 1
ATOM 1714 N N . ARG A 1 214 ? -28.301 11.109 -19.975 1.00 76.31 214 ARG A N 1
ATOM 1715 C CA . ARG A 1 214 ? -27.737 9.821 -19.567 1.00 76.31 214 ARG A CA 1
ATOM 1716 C C . ARG A 1 214 ? -27.751 8.813 -20.721 1.00 76.31 214 ARG A C 1
ATOM 1718 O O . ARG A 1 214 ? -26.737 8.167 -20.980 1.00 76.31 214 ARG A O 1
ATOM 1725 N N . LEU A 1 215 ? -28.873 8.699 -21.430 1.00 79.19 215 LEU A N 1
ATOM 1726 C CA . LEU A 1 215 ? -29.042 7.802 -22.576 1.00 79.19 215 LEU A CA 1
ATOM 1727 C C . LEU A 1 215 ? -28.161 8.210 -23.760 1.00 79.19 215 LEU A C 1
ATOM 1729 O O . LEU A 1 215 ? -27.478 7.359 -24.320 1.00 79.19 215 LEU A O 1
ATOM 1733 N N . GLU A 1 216 ? -28.119 9.498 -24.107 1.00 81.69 216 GLU A N 1
ATOM 1734 C CA . GLU A 1 216 ? -27.245 10.036 -25.159 1.00 81.69 216 GLU A CA 1
ATOM 1735 C C . GLU A 1 216 ? -25.770 9.724 -24.869 1.00 81.69 216 GLU A C 1
ATOM 1737 O O . GLU A 1 216 ? -25.032 9.303 -25.765 1.00 81.69 216 GLU A O 1
ATOM 1742 N N . LYS A 1 217 ? -25.341 9.864 -23.606 1.00 80.19 217 LYS A N 1
ATOM 1743 C CA . LYS A 1 217 ? -23.987 9.507 -23.168 1.00 80.19 217 LYS A CA 1
ATOM 1744 C C . LYS A 1 217 ? -23.713 8.010 -23.327 1.00 80.19 217 LYS A C 1
ATOM 1746 O O . LYS A 1 217 ? -22.673 7.652 -23.874 1.00 80.19 217 LYS A O 1
ATOM 1751 N N . TYR A 1 218 ? -24.633 7.146 -22.895 1.00 80.69 218 TYR A N 1
ATOM 1752 C CA . TYR A 1 218 ? -24.476 5.694 -23.037 1.00 80.69 218 TYR A CA 1
ATOM 1753 C C . TYR A 1 218 ? -24.413 5.252 -24.497 1.00 80.69 218 TYR A C 1
ATOM 1755 O O . TYR A 1 218 ? -23.525 4.491 -24.874 1.00 80.69 218 TYR A O 1
ATOM 1763 N N . ILE A 1 219 ? -25.317 5.767 -25.330 1.00 83.62 219 ILE A N 1
ATOM 1764 C CA . ILE A 1 219 ? -25.341 5.492 -26.767 1.00 83.62 219 ILE A CA 1
ATOM 1765 C C . ILE A 1 219 ? -24.009 5.921 -27.391 1.00 83.62 219 ILE A C 1
ATOM 1767 O O . ILE A 1 219 ? -23.366 5.127 -28.071 1.00 83.62 219 ILE A O 1
ATOM 1771 N N . SER A 1 220 ? -23.538 7.133 -27.089 1.00 83.94 220 SER A N 1
ATOM 1772 C CA . SER A 1 220 ? -22.259 7.632 -27.609 1.00 83.94 220 SER A CA 1
ATOM 1773 C C . SER A 1 220 ? -21.096 6.709 -27.232 1.00 83.94 220 SER A C 1
ATOM 1775 O O . SER A 1 220 ? -20.311 6.341 -28.100 1.00 83.94 220 SER A O 1
ATOM 1777 N N . GLN A 1 221 ? -21.026 6.256 -25.975 1.00 81.19 221 GLN A N 1
ATOM 1778 C CA . GLN A 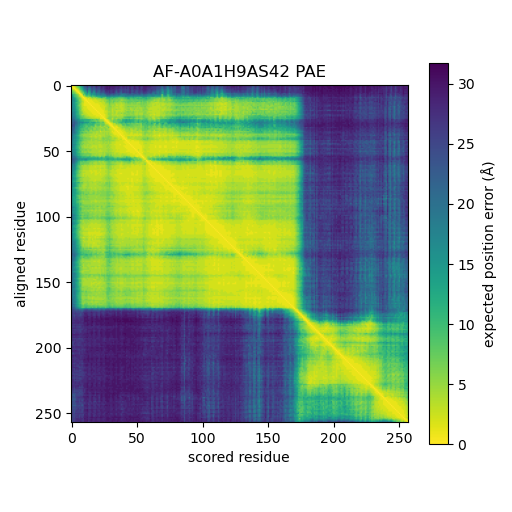1 221 ? -19.986 5.332 -25.504 1.00 81.19 221 GLN A CA 1
ATOM 1779 C C . GLN A 1 221 ? -20.010 3.980 -26.233 1.00 81.19 221 GLN A C 1
ATOM 1781 O O . GLN A 1 221 ? -18.952 3.451 -26.574 1.00 81.19 221 GLN A O 1
ATOM 1786 N N . ILE A 1 222 ? -21.200 3.434 -26.501 1.00 83.19 222 ILE A N 1
ATOM 1787 C CA . ILE A 1 222 ? -21.371 2.177 -27.243 1.00 83.19 222 ILE A CA 1
ATOM 1788 C C . ILE A 1 222 ? -20.856 2.329 -28.677 1.00 83.19 222 ILE A C 1
ATOM 1790 O O . ILE A 1 222 ? -20.028 1.535 -29.124 1.00 83.19 222 ILE A O 1
ATOM 1794 N N . PHE A 1 223 ? -21.296 3.368 -29.389 1.00 84.88 223 PHE A N 1
ATOM 1795 C CA . PHE A 1 223 ? -20.894 3.587 -30.780 1.00 84.88 223 PHE A CA 1
ATOM 1796 C C . PHE A 1 223 ? -19.421 3.954 -30.917 1.00 84.88 223 PHE A C 1
ATOM 1798 O O . PHE A 1 223 ? -18.775 3.567 -31.888 1.00 84.88 223 PHE A O 1
ATOM 1805 N N . GLU A 1 224 ? -18.856 4.641 -29.930 1.00 82.00 224 GLU A N 1
ATOM 1806 C CA . GLU A 1 224 ? -17.430 4.937 -29.898 1.00 82.00 224 GLU A CA 1
ATOM 1807 C C . GLU A 1 224 ? -16.587 3.675 -29.653 1.00 82.00 224 GLU A C 1
ATOM 1809 O O . GLU A 1 224 ? -15.531 3.512 -30.268 1.00 82.00 224 GLU A O 1
ATOM 1814 N N . ALA A 1 225 ? -17.067 2.749 -28.814 1.00 75.75 225 ALA A N 1
ATOM 1815 C CA . ALA A 1 225 ? -16.454 1.436 -28.635 1.00 75.75 225 ALA A CA 1
ATOM 1816 C C . ALA A 1 225 ? -16.514 0.608 -29.932 1.00 75.75 225 ALA A C 1
ATOM 1818 O O . ALA A 1 225 ? -15.482 0.105 -30.378 1.00 75.75 225 ALA A O 1
ATOM 1819 N N . MET A 1 226 ? -17.676 0.558 -30.594 1.00 78.12 226 MET A N 1
ATOM 1820 C CA . MET A 1 226 ? -17.847 -0.126 -31.884 1.00 78.12 226 MET A CA 1
ATOM 1821 C C . MET A 1 226 ? -16.959 0.469 -32.981 1.00 78.12 226 MET A C 1
ATOM 1823 O O . MET A 1 226 ? -16.299 -0.267 -33.710 1.00 78.12 226 MET A O 1
ATOM 1827 N N . ARG A 1 227 ? -16.877 1.805 -33.069 1.00 81.69 227 ARG A N 1
ATOM 1828 C CA . ARG A 1 227 ? -15.984 2.508 -34.005 1.00 81.69 227 ARG A CA 1
ATOM 1829 C C . ARG A 1 227 ? -14.531 2.080 -33.812 1.00 81.69 227 ARG A C 1
ATOM 1831 O O . ARG A 1 227 ? -13.807 1.882 -34.785 1.00 81.69 227 ARG A O 1
ATOM 1838 N N . LYS A 1 228 ? -14.114 1.913 -32.555 1.00 74.88 228 LYS A N 1
ATOM 1839 C CA . LYS A 1 228 ? -12.768 1.467 -32.186 1.00 74.88 228 LYS A CA 1
ATOM 1840 C C . LYS A 1 228 ? -12.545 -0.032 -32.397 1.00 74.88 228 LYS A C 1
ATOM 1842 O O . LYS A 1 228 ? -11.412 -0.444 -32.222 1.00 74.88 228 LYS A O 1
ATOM 1847 N N . GLY A 1 229 ? -13.549 -0.815 -32.805 1.00 69.69 229 GLY A N 1
ATOM 1848 C CA . GLY A 1 229 ? -13.438 -2.264 -33.033 1.00 69.69 229 GLY A CA 1
ATOM 1849 C C . GLY A 1 229 ? -13.679 -3.115 -31.784 1.00 69.69 229 GLY A C 1
ATOM 1850 O O . GLY A 1 229 ? -13.298 -4.281 -31.741 1.00 69.69 229 GLY A O 1
ATOM 1851 N N . LEU A 1 230 ? -14.282 -2.536 -30.744 1.00 71.94 230 LEU A N 1
ATOM 1852 C CA . LEU A 1 230 ? -14.643 -3.243 -29.520 1.00 71.94 230 LEU A CA 1
ATOM 1853 C C . LEU A 1 230 ? -16.091 -3.725 -29.606 1.00 71.94 230 LEU A C 1
ATOM 1855 O O . LEU A 1 230 ? -16.983 -2.958 -29.962 1.00 71.94 230 LEU A O 1
ATOM 1859 N N . GLU A 1 231 ? -16.335 -4.966 -29.194 1.00 73.06 231 GLU A N 1
ATOM 1860 C CA . GLU A 1 231 ? -17.690 -5.466 -28.965 1.00 73.06 231 GLU A CA 1
ATOM 1861 C C . GLU A 1 231 ? -18.264 -4.820 -27.688 1.00 73.06 231 GLU A C 1
ATOM 1863 O O . GLU A 1 231 ? -17.686 -5.002 -26.603 1.00 73.06 231 GLU A O 1
ATOM 1868 N N . PRO A 1 232 ? -19.338 -4.012 -27.788 1.00 74.25 232 PRO A N 1
ATOM 1869 C CA . PRO A 1 232 ? -19.948 -3.386 -26.628 1.00 74.25 232 PRO A CA 1
ATOM 1870 C C . PRO A 1 232 ? -20.787 -4.411 -25.862 1.00 74.25 232 PRO A C 1
ATOM 1872 O O . PRO A 1 232 ? -21.609 -5.117 -26.439 1.00 74.25 232 PRO A O 1
ATOM 1875 N N . ALA A 1 233 ? -20.631 -4.444 -24.542 1.00 70.81 233 ALA A N 1
ATOM 1876 C CA . ALA A 1 233 ? -21.481 -5.222 -23.653 1.00 70.81 233 ALA A CA 1
ATOM 1877 C C . ALA A 1 233 ? -22.025 -4.302 -22.562 1.00 70.81 233 ALA A C 1
ATOM 1879 O O . ALA A 1 233 ? -21.265 -3.574 -21.920 1.00 70.81 233 ALA A O 1
ATOM 1880 N N . ILE A 1 234 ? -23.341 -4.334 -22.357 1.00 70.38 234 ILE A N 1
ATOM 1881 C CA . ILE A 1 234 ? -23.977 -3.665 -21.224 1.00 70.38 234 ILE A CA 1
ATOM 1882 C C . ILE A 1 234 ? -24.067 -4.695 -20.109 1.00 70.38 234 ILE A C 1
ATOM 1884 O O . ILE A 1 234 ? -24.827 -5.655 -20.207 1.00 70.38 234 ILE A O 1
ATOM 1888 N N . VAL A 1 235 ? -23.276 -4.497 -19.060 1.00 73.69 235 VAL A N 1
ATOM 1889 C CA . VAL A 1 235 ? -23.283 -5.367 -17.885 1.00 73.69 235 VAL A CA 1
ATOM 1890 C C . VAL A 1 235 ? -23.839 -4.572 -16.717 1.00 73.69 235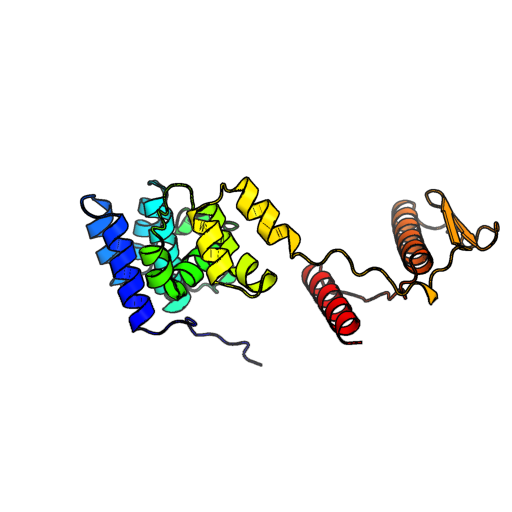 VAL A C 1
ATOM 1892 O O . VAL A 1 235 ? -23.301 -3.522 -16.362 1.00 73.69 235 VAL A O 1
ATOM 1895 N N . GLN A 1 236 ? -24.941 -5.051 -16.143 1.00 72.38 236 GLN A N 1
ATOM 1896 C CA . GLN A 1 236 ? -25.446 -4.492 -14.896 1.00 72.38 236 GLN A CA 1
ATOM 1897 C C . GLN A 1 236 ? -24.443 -4.820 -13.792 1.00 72.38 236 GLN A C 1
ATOM 1899 O O . GLN A 1 236 ? -24.081 -5.978 -13.610 1.00 72.38 236 GLN A O 1
ATOM 1904 N N . CYS A 1 237 ? -23.979 -3.784 -13.105 1.00 77.00 237 CYS A N 1
ATOM 1905 C CA . CYS A 1 237 ? -23.076 -3.901 -11.970 1.00 77.00 237 CYS A CA 1
ATOM 1906 C C . CYS A 1 237 ? -23.809 -3.367 -10.741 1.00 77.00 237 CYS A C 1
ATOM 1908 O O . CYS A 1 237 ? -24.530 -2.372 -10.835 1.00 77.00 237 CYS A O 1
ATOM 1910 N N . TYR A 1 238 ? -23.608 -4.016 -9.605 1.00 74.25 238 TYR A N 1
ATOM 1911 C CA . TYR A 1 238 ? -24.105 -3.598 -8.306 1.00 74.25 238 TYR A CA 1
ATOM 1912 C C . TYR A 1 238 ? -23.430 -2.299 -7.841 1.00 74.25 238 TYR A C 1
ATOM 1914 O O . TYR A 1 238 ? -24.095 -1.410 -7.314 1.00 74.25 238 TYR A O 1
ATOM 1922 N N . ASP A 1 239 ? -22.118 -2.163 -8.076 1.00 72.50 239 ASP A N 1
ATOM 1923 C CA . ASP A 1 239 ? -21.336 -0.981 -7.709 1.00 72.50 239 ASP A CA 1
ATOM 1924 C C . ASP A 1 239 ? -20.145 -0.700 -8.659 1.00 72.50 239 ASP A C 1
ATOM 1926 O O . ASP A 1 239 ? -19.855 -1.441 -9.606 1.00 72.50 239 ASP A O 1
ATOM 1930 N N . GLU A 1 240 ? -19.428 0.406 -8.414 1.00 72.06 240 GLU A N 1
ATOM 1931 C CA . GLU A 1 240 ? -18.236 0.773 -9.194 1.00 72.06 240 GLU A CA 1
ATOM 1932 C C . GLU A 1 240 ? -17.066 -0.209 -9.031 1.00 72.06 240 GLU A C 1
ATOM 1934 O O . GLU A 1 240 ? -16.209 -0.299 -9.917 1.00 72.06 240 GLU A O 1
ATOM 1939 N N . LYS A 1 241 ? -16.980 -0.924 -7.901 1.00 76.19 241 LYS A N 1
ATOM 1940 C CA . LYS A 1 241 ? -15.895 -1.881 -7.652 1.00 76.19 241 LYS A CA 1
ATOM 1941 C C . LYS A 1 241 ? -16.076 -3.101 -8.545 1.00 76.19 241 LYS A C 1
ATOM 1943 O O . LYS A 1 241 ? -15.123 -3.503 -9.212 1.00 76.19 241 LYS A O 1
ATOM 1948 N N . GLU A 1 242 ? -17.293 -3.628 -8.623 1.00 68.38 242 GLU A N 1
ATOM 1949 C CA . GLU A 1 242 ? -17.666 -4.721 -9.514 1.00 68.38 242 GLU A CA 1
ATOM 1950 C C . GLU A 1 242 ? -17.438 -4.337 -10.979 1.00 68.38 242 GLU A C 1
ATOM 1952 O O . GLU A 1 242 ? -16.791 -5.085 -11.715 1.00 68.38 242 GLU A O 1
ATOM 1957 N N . ALA A 1 243 ? -17.832 -3.124 -11.382 1.00 77.75 243 ALA A N 1
ATOM 1958 C CA . ALA A 1 243 ? -17.580 -2.624 -12.734 1.00 77.75 243 ALA A CA 1
ATOM 1959 C C . ALA A 1 243 ? -16.078 -2.630 -13.098 1.00 77.75 243 ALA A C 1
ATOM 1961 O O . ALA A 1 243 ? -15.688 -3.030 -14.203 1.00 77.75 243 ALA A O 1
ATOM 1962 N N . ARG A 1 244 ? -15.202 -2.235 -12.162 1.00 76.75 244 ARG A N 1
ATOM 1963 C CA . ARG A 1 244 ? -13.739 -2.266 -12.359 1.00 76.75 244 ARG A CA 1
ATOM 1964 C C . ARG A 1 244 ? -13.196 -3.692 -12.440 1.00 76.75 244 ARG A C 1
ATOM 1966 O O . ARG A 1 244 ? -12.320 -3.953 -13.264 1.00 76.75 244 ARG A O 1
ATOM 1973 N N . VAL A 1 245 ? -13.699 -4.612 -11.616 1.00 77.44 245 VAL A N 1
ATOM 1974 C CA . VAL A 1 245 ? -13.292 -6.028 -11.637 1.00 77.44 245 VAL A CA 1
ATOM 1975 C C . VAL A 1 245 ? -13.692 -6.690 -12.954 1.00 77.44 245 VAL A C 1
ATOM 1977 O O . VAL A 1 245 ? -12.852 -7.321 -13.592 1.00 77.44 245 VAL A O 1
ATOM 1980 N N . LEU A 1 246 ? -14.930 -6.490 -13.409 1.00 78.31 246 LEU A N 1
ATOM 19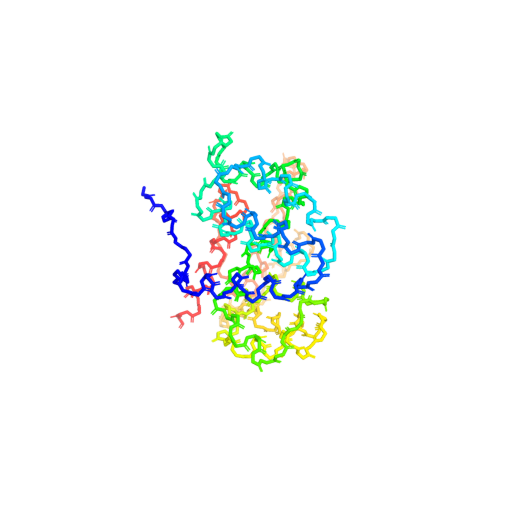81 C CA . LEU A 1 246 ? -15.416 -7.017 -14.686 1.00 78.31 246 LEU A CA 1
ATOM 1982 C C . LEU A 1 246 ? -14.609 -6.477 -15.872 1.00 78.31 246 LEU A C 1
ATOM 1984 O O . LEU A 1 246 ? -14.264 -7.231 -16.780 1.00 78.31 246 LEU A O 1
ATOM 1988 N N . THR A 1 247 ? -14.229 -5.197 -15.827 1.00 76.19 247 THR A N 1
ATOM 1989 C CA . THR A 1 247 ? -13.334 -4.590 -16.825 1.00 76.19 247 THR A CA 1
ATOM 1990 C C . THR A 1 247 ? -11.977 -5.302 -16.857 1.00 76.19 247 THR A C 1
ATOM 1992 O O . THR A 1 247 ? -11.532 -5.717 -17.926 1.00 76.19 247 THR A O 1
ATOM 1995 N N . LYS A 1 248 ? -11.352 -5.525 -15.691 1.00 73.75 248 LYS A N 1
ATOM 1996 C CA . LYS A 1 248 ? -10.074 -6.252 -15.586 1.00 73.75 248 LYS A CA 1
ATOM 1997 C C . LYS A 1 248 ? -10.174 -7.699 -16.079 1.00 73.75 248 LYS A C 1
ATOM 1999 O O . LYS A 1 248 ? -9.286 -8.155 -16.791 1.00 73.75 248 LYS A O 1
ATOM 2004 N N . LEU A 1 249 ? -11.236 -8.422 -15.712 1.00 77.62 249 LEU A N 1
ATOM 2005 C CA . LEU A 1 249 ? -11.454 -9.813 -16.130 1.00 77.62 249 LEU A CA 1
ATOM 2006 C C . LEU A 1 249 ? -11.635 -9.928 -17.646 1.00 77.62 249 LEU A C 1
ATOM 2008 O O . LEU A 1 249 ? -11.021 -10.791 -18.272 1.00 77.62 249 LEU A O 1
ATOM 2012 N N . ARG A 1 250 ? -12.424 -9.026 -18.239 1.00 74.88 250 ARG A N 1
ATOM 2013 C CA . ARG A 1 250 ? -12.583 -8.916 -19.694 1.00 74.88 250 ARG A CA 1
ATOM 2014 C C . ARG A 1 250 ? -11.238 -8.688 -20.379 1.00 74.88 250 ARG A C 1
ATOM 2016 O O . ARG A 1 250 ? -10.934 -9.363 -21.358 1.00 74.88 250 ARG A O 1
ATOM 2023 N N . ASP A 1 251 ? -10.449 -7.743 -19.878 1.00 68.69 251 ASP A N 1
ATOM 2024 C CA . ASP A 1 251 ? -9.165 -7.381 -20.479 1.00 68.69 251 ASP A CA 1
ATOM 2025 C C . ASP A 1 251 ? -8.149 -8.529 -20.363 1.00 68.69 251 ASP A C 1
ATOM 2027 O O . ASP A 1 251 ? -7.493 -8.861 -21.347 1.00 68.69 251 ASP A O 1
ATOM 2031 N N . LYS A 1 252 ? -8.110 -9.228 -19.220 1.00 68.94 252 LYS A N 1
ATOM 2032 C CA . LYS A 1 252 ? -7.295 -10.438 -19.022 1.00 68.94 252 LYS A CA 1
ATOM 2033 C C . LYS A 1 252 ? -7.695 -11.576 -19.968 1.00 68.94 252 LYS A C 1
ATOM 2035 O O . LYS A 1 252 ? -6.828 -12.214 -20.554 1.00 68.94 252 LYS A O 1
ATOM 2040 N N . TYR A 1 253 ? -8.996 -11.823 -20.150 1.00 69.62 253 TYR A N 1
ATOM 2041 C CA . TYR A 1 253 ? -9.486 -12.842 -21.088 1.00 69.62 253 TYR A CA 1
ATOM 2042 C C . TYR A 1 253 ? -9.119 -12.519 -22.543 1.00 69.62 253 TYR A C 1
ATOM 2044 O O . TYR A 1 253 ? -8.809 -13.420 -23.315 1.00 69.62 253 TYR A O 1
ATOM 2052 N N . ARG A 1 254 ? -9.116 -11.232 -22.914 1.00 63.09 254 ARG A N 1
ATOM 2053 C CA . ARG A 1 254 ? -8.708 -10.775 -24.251 1.00 63.09 254 ARG A CA 1
ATOM 2054 C C . ARG A 1 254 ? -7.208 -10.909 -24.512 1.00 63.09 254 ARG A C 1
ATOM 2056 O O . ARG A 1 254 ? -6.845 -11.082 -25.660 1.00 63.09 254 ARG A O 1
ATOM 2063 N N . GLN A 1 255 ? -6.361 -10.831 -23.487 1.00 61.69 255 GLN A N 1
ATOM 2064 C CA . GLN A 1 255 ? -4.905 -11.008 -23.618 1.00 61.69 255 GLN A CA 1
ATOM 2065 C C . GLN A 1 255 ? -4.475 -12.475 -23.764 1.00 61.69 255 GLN A C 1
ATOM 2067 O O . GLN A 1 255 ? -3.374 -12.741 -24.229 1.00 61.69 255 GLN A O 1
ATOM 2072 N N . GLY A 1 256 ? -5.314 -13.418 -23.324 1.00 57.06 256 GLY A N 1
ATOM 2073 C CA . GLY A 1 256 ? -5.061 -14.859 -23.441 1.00 57.06 256 GLY A CA 1
ATOM 2074 C C . GLY A 1 256 ? -5.584 -15.495 -24.735 1.00 57.06 256 GLY A C 1
ATOM 2075 O O . GLY A 1 256 ? -5.538 -16.718 -24.851 1.00 57.06 256 GLY A O 1
ATOM 2076 N N . LYS A 1 257 ? -6.121 -14.692 -25.659 1.00 46.22 257 LYS A N 1
ATOM 2077 C CA . LYS A 1 257 ? -6.530 -15.078 -27.015 1.00 46.22 257 LYS A CA 1
ATOM 2078 C C . LYS A 1 257 ? -5.610 -14.416 -28.026 1.00 46.22 257 LYS A C 1
ATOM 2080 O O . LYS A 1 257 ? -5.349 -15.071 -29.054 1.00 46.22 257 LYS A O 1
#

Sequence (257 aa):
MPRTNKIIDASLDEVQTAKESAIALVQGSVVQQTAEDLFYTDNLEEVENGLKSLNEFSNKAWLLSSIILYTVIYNKELYTDSGLFWDEYAKQAQERIGIDPRDVSEQLSSARFFIQHHAELERQGFDPSGNNRKLARAELATELSGDVHAVIKHLVNDSWRDFKAWYSSFKTKAIEAPNDIKRPDIEVKGKKVYIQGVEAIKVSEKIPQQDKERLEKYISQIFEAMRKGLEPAIVQCYDEKEARVLTKLRDKYRQGK

Nearest PDB structures (foldseek):
  7nvu-assembly1_M  TM=1.746E-01  e=2.788E+00  Homo sapiens

Mean predicted aligned error: 14.75 Å